Protein AF-A0A350Y9N9-F1 (afdb_monomer_lite)

Foldseek 3Di:
DDDDDDDDDDDDDDDDDDDDDDDDDDDDDDDDDDDDDDDDDDDDDDDDDPDPDDDDPDDPDDDPQPPCLVQLLVNLLVLLVVVVVVVVVCVVVVNADFDPVLVVVLVVLSVQLNVLSVCCSVDPDPVSLVSNLVSLVVNLVCLCVRRVVVCVVPVPVSVVVSVSSVSSNVSSVSSVVVVVVVVVVVVD

Radius of gyration: 30.03 Å; chains: 1; bounding box: 101×45×80 Å

Sequence (188 aa):
GDGGMGGWTREPTTHPLHPLPNPLPKPVPDQQPLNSAQTQQKPTTHPLHPLPNPLPNPLPNPLPEPVPYRQPFNAAAIRFEGLQREWSYLWANNQITIHQDSFVEWSQQTDALAIALNQLATDPSTTNLLSAKATLSSFRSQFYKWMQQQTLRQPYQVQVWHYRLATIERFLNYGERTMLRQYAETNQ

Secondary structure (DSSP, 8-state):
-----------PPPPPPPPPPPPPPPPPP--PPPP--------------PPP---------------TTTSHHHHHHHHHHHHHHHHHHHHHTT-----HHHHHHHHHHHHHHHHHHHHHHHS--HHHHHHHHHHHHHHHHHHHHHTHHHHHH-HHHHHHHHHHHHHHHHHHHHHHHHHHHHHHHHT-

Structure (mmCIF, N/CA/C/O backbone):
data_AF-A0A350Y9N9-F1
#
_entry.id   AF-A0A350Y9N9-F1
#
loop_
_atom_site.group_PDB
_atom_site.id
_atom_site.type_symbol
_atom_site.label_atom_id
_atom_site.label_alt_id
_atom_site.label_comp_id
_atom_site.label_asym_id
_atom_site.label_entity_id
_atom_site.label_seq_id
_atom_site.pdbx_PDB_ins_code
_atom_site.Cartn_x
_atom_site.Cartn_y
_atom_site.Cartn_z
_atom_site.occupancy
_atom_site.B_iso_or_equiv
_atom_site.auth_seq_id
_atom_site.auth_comp_id
_atom_site.auth_asym_id
_atom_site.auth_atom_id
_atom_site.pdbx_PDB_model_num
ATOM 1 N N . GLY A 1 1 ? 38.941 -16.999 55.016 1.00 40.22 1 GLY A N 1
ATOM 2 C CA . GLY A 1 1 ? 38.320 -18.232 55.522 1.00 40.22 1 GLY A CA 1
ATOM 3 C C . GLY A 1 1 ? 36.841 -18.149 55.246 1.00 40.22 1 GLY A C 1
ATOM 4 O O . GLY A 1 1 ? 36.323 -17.046 55.345 1.00 40.22 1 GLY A O 1
ATOM 5 N N . ASP A 1 2 ? 36.257 -19.293 54.889 1.00 40.97 2 ASP A N 1
ATOM 6 C CA . ASP A 1 2 ? 34.839 -19.579 54.607 1.00 40.97 2 ASP A CA 1
ATOM 7 C C . ASP A 1 2 ? 34.212 -18.884 53.382 1.00 40.97 2 ASP A C 1
ATOM 9 O O . ASP A 1 2 ? 34.160 -17.666 53.308 1.00 40.97 2 ASP A O 1
ATOM 13 N N . GLY A 1 3 ? 33.731 -19.561 52.333 1.00 40.75 3 GLY A N 1
ATOM 14 C CA . GLY A 1 3 ? 33.339 -20.968 52.181 1.00 40.75 3 GLY A CA 1
ATOM 15 C C . GLY A 1 3 ? 31.821 -21.113 52.317 1.00 40.75 3 GLY A C 1
ATOM 16 O O . GLY A 1 3 ? 31.312 -21.233 53.419 1.00 40.75 3 GLY A O 1
ATOM 17 N N . GLY A 1 4 ? 31.091 -21.097 51.198 1.00 38.38 4 GLY A N 1
ATOM 18 C CA . GLY A 1 4 ? 29.633 -21.248 51.197 1.00 38.38 4 GLY A CA 1
ATOM 19 C C . GLY A 1 4 ? 29.090 -21.590 49.814 1.00 38.38 4 GLY A C 1
ATOM 20 O O . GLY A 1 4 ? 28.674 -20.711 49.067 1.00 38.38 4 GLY A O 1
ATOM 21 N N . MET A 1 5 ? 29.136 -22.878 49.471 1.00 41.62 5 MET A N 1
ATOM 22 C CA . MET A 1 5 ? 28.444 -23.464 48.322 1.00 41.62 5 MET A CA 1
ATOM 23 C C . MET A 1 5 ? 26.935 -23.524 48.592 1.00 41.62 5 MET A C 1
ATOM 25 O O . MET A 1 5 ? 26.512 -24.000 49.641 1.00 41.62 5 MET A O 1
ATOM 29 N N . GLY A 1 6 ? 26.129 -23.128 47.610 1.00 42.59 6 GLY A N 1
ATOM 30 C CA . GLY A 1 6 ? 24.693 -23.392 47.567 1.00 42.59 6 GLY A CA 1
ATOM 31 C C . GLY A 1 6 ? 24.302 -23.731 46.137 1.00 42.59 6 GLY A C 1
ATOM 32 O O . GLY A 1 6 ? 24.133 -22.841 45.309 1.00 42.59 6 GLY A O 1
ATOM 33 N N . GLY A 1 7 ? 24.246 -25.027 45.835 1.00 40.56 7 GLY A N 1
ATOM 34 C CA . GLY A 1 7 ? 23.798 -25.535 44.546 1.00 40.56 7 GLY A CA 1
ATOM 35 C C . GLY A 1 7 ? 22.286 -25.418 44.385 1.00 40.56 7 GLY A C 1
ATOM 36 O O . GLY A 1 7 ? 21.538 -25.608 45.339 1.00 40.56 7 GLY A O 1
ATOM 37 N N . TRP A 1 8 ? 21.850 -25.185 43.150 1.00 36.94 8 TRP A N 1
ATOM 38 C CA . TRP A 1 8 ? 20.484 -25.453 42.720 1.00 36.94 8 TRP A CA 1
ATOM 39 C C . TRP A 1 8 ? 20.534 -26.224 41.404 1.00 36.94 8 TRP A C 1
ATOM 41 O O . TRP A 1 8 ? 20.955 -25.712 40.371 1.00 36.94 8 TRP A O 1
ATOM 51 N N . THR A 1 9 ? 20.128 -27.487 41.465 1.00 49.03 9 THR A N 1
ATOM 52 C CA . THR A 1 9 ? 19.674 -28.273 40.315 1.00 49.03 9 THR A CA 1
ATOM 53 C C . THR A 1 9 ? 18.321 -28.887 40.659 1.00 49.03 9 THR A C 1
ATOM 55 O O . THR A 1 9 ? 18.065 -29.179 41.829 1.00 49.03 9 THR A O 1
ATOM 58 N N . ARG A 1 10 ? 17.544 -29.142 39.592 1.00 41.78 10 ARG A N 1
ATOM 59 C CA . ARG A 1 10 ? 16.194 -29.737 39.464 1.00 41.78 10 ARG A CA 1
ATOM 60 C C . ARG A 1 10 ? 15.060 -28.709 39.378 1.00 41.78 10 ARG A C 1
ATOM 62 O O . ARG A 1 10 ? 15.036 -27.783 40.169 1.00 41.78 10 ARG A O 1
ATOM 69 N N . GLU A 1 11 ? 14.065 -28.788 38.498 1.00 47.03 11 GLU A N 1
ATOM 70 C CA . GLU A 1 11 ? 13.659 -29.665 37.379 1.00 47.03 11 GLU A CA 1
ATOM 71 C C . GLU A 1 11 ? 12.467 -28.939 36.669 1.00 47.03 11 GLU A C 1
ATOM 73 O O . GLU A 1 11 ? 12.114 -27.838 37.099 1.00 47.03 11 GLU A O 1
ATOM 78 N N . PRO A 1 12 ? 11.886 -29.436 35.555 1.00 42.38 12 PRO A N 1
ATOM 79 C CA . PRO A 1 12 ? 11.203 -28.607 34.557 1.00 42.38 12 PRO A CA 1
ATOM 80 C C . PRO A 1 12 ? 9.752 -28.266 34.925 1.00 42.38 12 PRO A C 1
ATOM 82 O O . PRO A 1 12 ? 8.964 -29.137 35.292 1.00 42.38 12 PRO A O 1
ATOM 85 N N . THR A 1 13 ? 9.368 -27.001 34.747 1.00 45.00 13 THR A N 1
ATOM 86 C CA . THR A 1 13 ? 7.973 -26.572 34.889 1.00 45.00 13 THR A CA 1
ATOM 87 C C . THR A 1 13 ? 7.160 -26.953 33.656 1.00 45.00 13 THR A C 1
ATOM 89 O O . THR A 1 13 ? 7.456 -26.576 32.523 1.00 45.00 13 THR A O 1
ATOM 92 N N . THR A 1 14 ? 6.107 -27.701 33.939 1.00 44.00 14 THR A N 1
ATOM 93 C CA . THR A 1 14 ? 4.981 -28.113 33.111 1.00 44.00 14 THR A CA 1
ATOM 94 C C . THR A 1 14 ? 4.328 -26.959 32.338 1.00 44.00 14 THR A C 1
ATOM 96 O O . THR A 1 14 ? 4.056 -25.886 32.872 1.00 44.00 14 THR A O 1
ATOM 99 N N . HIS A 1 15 ? 4.027 -27.230 31.067 1.00 52.66 15 HIS A N 1
ATOM 100 C CA . HIS A 1 15 ? 3.236 -26.401 30.156 1.00 52.66 15 HIS A CA 1
ATOM 101 C C . HIS A 1 15 ? 1.818 -26.106 30.680 1.00 52.66 15 HIS A C 1
ATOM 103 O O . HIS A 1 15 ? 1.161 -27.021 31.180 1.00 52.66 15 HIS A O 1
ATOM 109 N N . PRO A 1 16 ? 1.246 -24.927 30.384 1.00 52.12 16 PRO A N 1
ATOM 110 C CA . PRO A 1 16 ? -0.174 -24.810 30.095 1.00 52.12 16 PRO A CA 1
ATOM 111 C C . PRO A 1 16 ? -0.421 -24.986 28.587 1.00 52.12 16 PRO A C 1
ATOM 113 O O . PRO A 1 16 ? 0.168 -24.298 27.750 1.00 52.12 16 PRO A O 1
ATOM 116 N N . LEU A 1 17 ? -1.293 -25.941 28.246 1.00 44.22 17 LEU A N 1
ATOM 117 C CA . LEU A 1 17 ? -1.822 -26.143 26.899 1.00 44.22 17 LEU A CA 1
ATOM 118 C C . LEU A 1 17 ? -2.441 -24.842 26.363 1.00 44.22 17 LEU A C 1
ATOM 120 O O . LEU A 1 17 ? -3.254 -24.205 27.032 1.00 44.22 17 LEU A O 1
ATOM 124 N N . HIS A 1 18 ? -2.114 -24.501 25.118 1.00 59.53 18 HIS A N 1
ATOM 125 C CA . HIS A 1 18 ? -2.909 -23.570 24.323 1.00 59.53 18 HIS A CA 1
ATOM 126 C C . HIS A 1 18 ? -4.355 -24.095 24.209 1.00 59.53 18 HIS A C 1
ATOM 128 O O . HIS A 1 18 ? -4.536 -25.290 23.954 1.00 59.53 18 HIS A O 1
ATOM 134 N N . PRO A 1 19 ? -5.391 -23.248 24.333 1.00 50.88 19 PRO A N 1
ATOM 135 C CA . PRO A 1 19 ? -6.741 -23.662 23.982 1.00 50.88 19 PRO A CA 1
ATOM 136 C C . PRO A 1 19 ? -6.827 -23.939 22.472 1.00 50.88 19 PRO A C 1
ATOM 138 O O . PRO A 1 19 ? -6.358 -23.148 21.649 1.00 50.88 19 PRO A O 1
ATOM 141 N N . LEU A 1 20 ? -7.415 -25.086 22.118 1.00 53.75 20 LEU A N 1
ATOM 142 C CA . LEU A 1 20 ? -7.790 -25.435 20.746 1.00 53.75 20 LEU A CA 1
ATOM 143 C C . LEU A 1 20 ? -8.726 -24.362 20.144 1.00 53.75 20 LEU A C 1
ATOM 145 O O . LEU A 1 20 ? -9.508 -23.753 20.877 1.00 53.75 20 LEU A O 1
ATOM 149 N N . PRO A 1 21 ? -8.721 -24.170 18.812 1.00 50.72 21 PRO A N 1
ATOM 150 C CA . PRO A 1 21 ? -9.725 -23.353 18.139 1.00 50.72 21 PRO A CA 1
ATOM 151 C C . PRO A 1 21 ? -11.131 -23.954 18.314 1.00 50.72 21 PRO A C 1
ATOM 153 O O . PRO A 1 21 ? -11.321 -25.164 18.180 1.00 50.72 21 PRO A O 1
ATOM 156 N N . ASN A 1 22 ? -12.121 -23.097 18.587 1.00 57.38 22 ASN A N 1
ATOM 157 C CA . ASN A 1 22 ? -13.536 -23.477 18.625 1.00 57.38 22 ASN A CA 1
ATOM 158 C C . ASN A 1 22 ? -13.966 -24.126 17.292 1.00 57.38 22 ASN A C 1
ATOM 160 O O . ASN A 1 22 ? -13.633 -23.593 16.229 1.00 57.38 22 ASN A O 1
ATOM 164 N N . PRO A 1 23 ? -14.732 -25.233 17.312 1.00 51.72 23 PRO A N 1
ATOM 165 C CA . PRO A 1 23 ? -15.253 -25.841 16.093 1.00 51.72 23 PRO A CA 1
ATOM 166 C C . PRO A 1 23 ? -16.324 -24.953 15.434 1.00 51.72 23 PRO A C 1
ATOM 168 O O . PRO A 1 23 ? -17.092 -24.276 16.120 1.00 51.72 23 PRO A O 1
ATOM 171 N N . LEU A 1 24 ? -16.383 -24.986 14.095 1.00 56.91 24 LEU A N 1
ATOM 172 C CA . LEU A 1 24 ? -17.425 -24.333 13.291 1.00 56.91 24 LEU A CA 1
ATOM 173 C C . LEU A 1 24 ? -18.840 -24.708 13.786 1.00 56.91 24 LEU A C 1
ATOM 175 O O . LEU A 1 24 ? -19.068 -25.868 14.149 1.00 56.91 24 LEU A O 1
ATOM 179 N N . PRO A 1 25 ? -19.822 -23.787 13.729 1.00 58.62 25 PRO A N 1
ATOM 180 C CA . PRO A 1 25 ? -21.217 -24.142 13.961 1.00 58.62 25 PRO A CA 1
ATOM 181 C C . PRO A 1 25 ? -21.716 -25.113 12.876 1.00 58.62 25 PRO A C 1
ATOM 183 O O . PRO A 1 25 ? -21.477 -24.920 11.684 1.00 58.62 25 PRO A O 1
ATOM 186 N N . LYS A 1 26 ? -22.404 -26.178 13.307 1.00 53.56 26 LYS A N 1
ATOM 187 C CA . LYS A 1 26 ? -23.035 -27.182 12.433 1.00 53.56 26 LYS A CA 1
ATOM 188 C C . LYS A 1 26 ? -24.258 -26.587 11.709 1.00 53.56 26 LYS A C 1
ATOM 190 O O . LYS A 1 26 ? -24.936 -25.743 12.297 1.00 53.56 26 LYS A O 1
ATOM 195 N N . PRO A 1 27 ? -24.592 -27.047 10.488 1.00 40.59 27 PRO A N 1
ATOM 196 C CA . PRO A 1 27 ? -25.821 -26.646 9.810 1.00 40.59 27 PRO A CA 1
ATOM 197 C C . PRO A 1 27 ? -27.050 -27.220 10.533 1.00 40.59 27 PRO A C 1
ATOM 199 O O . PRO A 1 27 ? -27.073 -28.395 10.903 1.00 40.59 27 PRO A O 1
ATOM 202 N N . VAL A 1 28 ? -28.063 -26.378 10.741 1.00 51.03 28 VAL A N 1
ATOM 203 C CA . VAL A 1 28 ? -29.382 -26.762 11.268 1.00 51.03 28 VAL A CA 1
ATOM 204 C C . VAL A 1 28 ? -30.194 -27.417 10.139 1.00 51.03 28 VAL A C 1
ATOM 206 O O . VAL A 1 28 ? -30.294 -26.805 9.075 1.00 51.03 28 VAL A O 1
ATOM 209 N N . PRO A 1 29 ? -30.770 -28.621 10.325 1.00 42.47 29 PRO A N 1
ATOM 210 C CA . PRO A 1 29 ? -31.665 -29.228 9.343 1.00 42.47 29 PRO A CA 1
ATOM 211 C C . PRO A 1 29 ? -33.127 -28.769 9.507 1.00 42.47 29 PRO A C 1
ATOM 213 O O . PRO A 1 29 ? -33.616 -28.637 10.627 1.00 42.47 29 PRO A O 1
ATOM 216 N N . ASP A 1 30 ? -33.754 -28.540 8.346 1.00 46.56 30 ASP A N 1
ATOM 217 C CA . ASP A 1 30 ? -35.177 -28.408 7.981 1.00 46.56 30 ASP A CA 1
ATOM 218 C C . ASP A 1 30 ? -36.248 -28.351 9.075 1.00 46.56 30 ASP A C 1
ATOM 220 O O . ASP A 1 30 ? -36.364 -29.301 9.840 1.00 46.56 30 ASP A O 1
ATOM 224 N N . GLN A 1 31 ? -37.155 -27.358 8.976 1.00 37.34 31 GLN A N 1
ATOM 225 C CA . GLN A 1 31 ? -38.612 -27.570 9.088 1.00 37.34 31 GLN A CA 1
ATOM 226 C C . GLN A 1 31 ? -39.415 -26.564 8.236 1.00 37.34 31 GLN A C 1
ATOM 228 O O . GLN A 1 31 ? -39.573 -25.396 8.590 1.00 37.34 31 GLN A O 1
ATOM 233 N N . GLN A 1 32 ? -39.979 -27.056 7.129 1.00 44.56 32 GLN A N 1
ATOM 234 C CA . GLN A 1 32 ? -41.229 -26.546 6.554 1.00 44.56 32 GLN A CA 1
ATOM 235 C C . GLN A 1 32 ? -42.406 -26.941 7.460 1.00 44.56 32 GLN A C 1
ATOM 237 O O . GLN A 1 32 ? -42.441 -28.080 7.929 1.00 44.56 32 GLN A O 1
ATOM 242 N N . PRO A 1 33 ? -43.447 -26.105 7.593 1.00 41.59 33 PRO A N 1
ATOM 243 C CA . PRO A 1 33 ? -44.779 -26.605 7.881 1.00 41.59 33 PRO A CA 1
ATOM 244 C C . PRO A 1 33 ? -45.607 -26.803 6.601 1.00 41.59 33 PRO A C 1
ATOM 246 O O . PRO A 1 33 ? -45.677 -25.959 5.707 1.00 41.59 33 PRO A O 1
ATOM 249 N N . LEU A 1 34 ? -46.231 -27.977 6.574 1.00 33.62 34 LEU A N 1
ATOM 250 C CA . LEU A 1 34 ? -47.151 -28.540 5.595 1.00 33.62 34 LEU A CA 1
ATOM 251 C C . LEU A 1 34 ? -48.524 -27.840 5.700 1.00 33.62 34 LEU A C 1
ATOM 253 O O . LEU A 1 34 ? -49.187 -27.945 6.730 1.00 33.62 34 LEU A O 1
ATOM 257 N N . ASN A 1 35 ? -48.986 -27.162 4.645 1.00 35.41 35 ASN A N 1
ATOM 258 C CA . ASN A 1 35 ? -50.370 -26.676 4.558 1.00 35.41 35 ASN A CA 1
ATOM 259 C C . ASN A 1 35 ? -51.292 -27.792 4.046 1.00 35.41 35 ASN A C 1
ATOM 261 O O . ASN A 1 35 ? -51.006 -28.408 3.021 1.00 35.41 35 ASN A O 1
ATOM 265 N N . SER A 1 36 ? -52.420 -28.016 4.728 1.00 34.53 36 SER A N 1
ATOM 266 C CA . SER A 1 36 ? -53.476 -28.936 4.291 1.00 34.53 36 SER A CA 1
ATOM 267 C C . SER A 1 36 ? -54.842 -28.248 4.195 1.00 34.53 36 SER A C 1
ATOM 269 O O . SER A 1 36 ? -55.291 -27.617 5.145 1.00 34.53 36 SER A O 1
ATOM 271 N N . ALA A 1 37 ? -55.494 -28.523 3.059 1.00 34.56 37 ALA A N 1
ATOM 272 C CA . ALA A 1 37 ? -56.933 -28.549 2.766 1.00 34.56 37 ALA A CA 1
ATOM 273 C C . ALA A 1 37 ? -57.685 -27.248 2.393 1.00 34.56 37 ALA A C 1
ATOM 275 O O . ALA A 1 37 ? -58.081 -26.476 3.257 1.00 34.56 37 ALA A O 1
ATOM 276 N N . GLN A 1 38 ? -58.067 -27.149 1.104 1.00 31.88 38 GLN A N 1
ATOM 277 C CA . GLN A 1 38 ? -59.474 -26.973 0.685 1.00 31.88 38 GLN A CA 1
ATOM 278 C C . GLN A 1 38 ? -59.726 -27.363 -0.801 1.00 31.88 38 GLN A C 1
ATOM 280 O O . GLN A 1 38 ? -59.216 -26.747 -1.727 1.00 31.88 38 GLN A O 1
ATOM 285 N N . THR A 1 39 ? -60.512 -28.438 -0.967 1.00 32.34 39 THR A N 1
ATOM 286 C CA . THR A 1 39 ? -61.592 -28.729 -1.951 1.00 32.34 39 THR A CA 1
ATOM 287 C C . THR A 1 39 ? -61.501 -28.405 -3.462 1.00 32.34 39 THR A C 1
ATOM 289 O O . THR A 1 39 ? -61.645 -27.269 -3.892 1.00 32.34 39 THR A O 1
ATOM 292 N N . GLN A 1 40 ? -61.445 -29.500 -4.243 1.00 36.50 40 GLN A N 1
ATOM 293 C CA . GLN A 1 40 ? -62.186 -29.862 -5.479 1.00 36.50 40 GLN A CA 1
ATOM 294 C C . GLN A 1 40 ? -62.708 -28.766 -6.432 1.00 36.50 40 GLN A C 1
ATOM 296 O O . GLN A 1 40 ? -63.734 -28.169 -6.131 1.00 36.50 40 GLN A O 1
ATOM 301 N N . GLN A 1 41 ? -62.155 -28.715 -7.662 1.00 27.84 41 GLN A N 1
ATOM 302 C CA . GLN A 1 41 ? -62.891 -28.563 -8.941 1.00 27.84 41 GLN A CA 1
ATOM 303 C C . GLN A 1 41 ? -62.125 -29.238 -10.116 1.00 27.84 41 GLN A C 1
ATOM 305 O O . GLN A 1 41 ? -60.902 -29.156 -10.201 1.00 27.84 41 GLN A O 1
ATOM 310 N N . LYS A 1 42 ? -62.851 -29.899 -11.032 1.00 35.53 42 LYS A N 1
ATOM 311 C CA . LYS A 1 42 ? -62.468 -30.385 -12.389 1.00 35.53 42 LYS A CA 1
ATOM 312 C C . LYS A 1 42 ? -63.673 -30.028 -13.303 1.00 35.53 42 LYS A C 1
ATOM 314 O O . LYS A 1 42 ? -64.768 -30.092 -12.744 1.00 35.53 42 LYS A O 1
ATOM 319 N N . PRO A 1 43 ? -63.593 -29.712 -14.627 1.00 40.56 43 PRO A N 1
ATOM 320 C CA . PRO A 1 43 ? -62.537 -29.985 -15.620 1.00 40.56 43 PRO A CA 1
ATOM 321 C C . PRO A 1 43 ? -62.037 -28.793 -16.482 1.00 40.56 43 PRO A C 1
ATOM 323 O O . PRO A 1 43 ? -62.724 -27.809 -16.704 1.00 40.56 43 PRO A O 1
ATOM 326 N N . THR A 1 44 ? -60.836 -29.000 -17.033 1.00 45.75 44 THR A N 1
ATOM 327 C CA . THR A 1 44 ? -60.313 -28.612 -18.362 1.00 45.75 44 THR A CA 1
ATOM 328 C C . THR A 1 44 ? -60.621 -27.224 -18.951 1.00 45.75 44 THR A C 1
ATOM 330 O O . THR A 1 44 ? -61.567 -27.044 -19.709 1.00 45.75 44 THR A O 1
ATOM 333 N N . THR A 1 45 ? -59.646 -26.326 -18.807 1.00 35.44 45 THR A N 1
ATOM 334 C CA . THR A 1 45 ? -59.252 -25.347 -19.839 1.00 35.44 45 THR A CA 1
ATOM 335 C C . THR A 1 45 ? -57.744 -25.177 -19.710 1.00 35.44 45 THR A C 1
ATOM 337 O O . THR A 1 45 ? -57.274 -24.904 -18.612 1.00 35.44 45 THR A O 1
ATOM 340 N N . HIS A 1 46 ? -56.981 -25.411 -20.777 1.00 53.72 46 HIS A N 1
ATOM 341 C CA . HIS A 1 46 ? -55.526 -25.235 -20.790 1.00 53.72 46 HIS A CA 1
ATOM 342 C C . HIS A 1 46 ? -55.163 -23.754 -20.583 1.00 53.72 46 HIS A C 1
ATOM 344 O O . HIS A 1 46 ? -55.670 -22.921 -21.337 1.00 53.72 46 HIS A O 1
ATOM 350 N N . PRO A 1 47 ? -54.220 -23.425 -19.679 1.00 41.31 47 PRO A N 1
ATOM 351 C CA . PRO A 1 47 ? -53.434 -22.209 -19.809 1.00 41.31 47 PRO A CA 1
ATOM 352 C C . PRO A 1 47 ? -51.929 -22.519 -19.805 1.00 41.31 47 PRO A C 1
ATOM 354 O O . PRO A 1 47 ? -51.442 -23.454 -19.174 1.00 41.31 47 PRO A O 1
ATOM 357 N N . LEU A 1 48 ? -51.220 -21.710 -20.581 1.00 44.41 48 LEU A N 1
ATOM 358 C CA . LEU A 1 48 ? -49.779 -21.677 -20.821 1.00 44.41 48 LEU A CA 1
ATOM 359 C C . LEU A 1 48 ? -48.932 -21.986 -19.571 1.00 44.41 48 LEU A C 1
ATOM 361 O O . LEU A 1 48 ? -49.149 -21.409 -18.507 1.00 44.41 48 LEU A O 1
ATOM 365 N N . HIS A 1 49 ? -47.926 -22.855 -19.732 1.00 55.81 49 HIS A N 1
ATOM 366 C CA . HIS A 1 49 ? -46.821 -23.00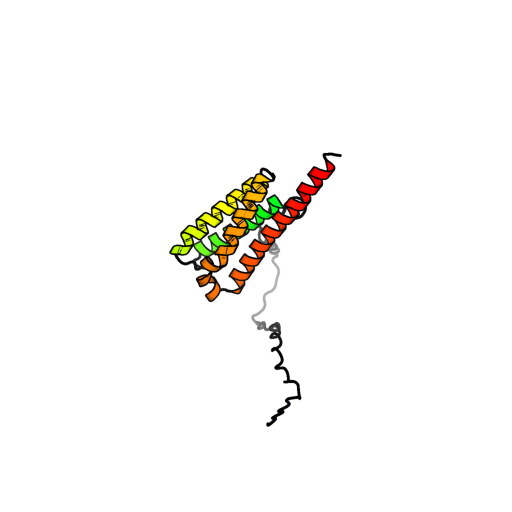5 -18.777 1.00 55.81 49 HIS A CA 1
ATOM 367 C C . HIS A 1 49 ? -46.285 -21.622 -18.357 1.00 55.81 49 HIS A C 1
ATOM 369 O O . HIS A 1 49 ? -46.056 -20.785 -19.237 1.00 55.81 49 HIS A O 1
ATOM 375 N N . PRO A 1 50 ? -46.003 -21.374 -17.064 1.00 46.62 50 PRO A N 1
ATOM 376 C CA . PRO A 1 50 ? -45.196 -20.228 -16.690 1.00 46.62 50 PRO A CA 1
ATOM 377 C C . PRO A 1 50 ? -43.793 -20.415 -17.275 1.00 46.62 50 PRO A C 1
ATOM 379 O O . PRO A 1 50 ? -43.161 -21.459 -17.104 1.00 46.62 50 PRO A O 1
ATOM 382 N N . LEU A 1 51 ? -43.327 -19.394 -17.988 1.00 54.78 51 LEU A N 1
ATOM 383 C CA . LEU A 1 51 ? -41.943 -19.253 -18.422 1.00 54.78 51 LEU A CA 1
ATOM 384 C C . LEU A 1 51 ? -41.017 -19.404 -17.195 1.00 54.78 51 LEU A C 1
ATOM 386 O O . LEU A 1 51 ? -41.313 -18.804 -16.158 1.00 54.78 51 LEU A O 1
ATOM 390 N N . PRO A 1 52 ? -39.911 -20.165 -17.264 1.00 53.25 52 PRO A N 1
ATOM 391 C CA . PRO A 1 52 ? -38.913 -20.123 -16.202 1.00 53.25 52 PRO A CA 1
ATOM 392 C C . PRO A 1 52 ? -38.387 -18.686 -16.075 1.00 53.25 52 PRO A C 1
ATOM 394 O O . PRO A 1 52 ? -38.132 -18.033 -17.089 1.00 53.25 52 PRO A O 1
ATOM 397 N N . ASN A 1 53 ? -38.259 -18.191 -14.839 1.00 53.22 53 ASN A N 1
ATOM 398 C CA . ASN A 1 53 ? -37.681 -16.879 -14.535 1.00 53.22 53 ASN A CA 1
ATOM 399 C C . ASN A 1 53 ? -36.435 -16.608 -15.402 1.00 53.22 53 ASN A C 1
ATOM 401 O O . ASN A 1 53 ? -35.585 -17.500 -15.511 1.00 53.22 53 ASN A O 1
ATOM 405 N N . PRO A 1 54 ? -36.261 -15.399 -15.971 1.00 56.25 54 PRO A N 1
ATOM 406 C CA . PRO A 1 54 ? -34.977 -15.041 -16.551 1.00 56.25 54 PRO A CA 1
ATOM 407 C C . PRO A 1 54 ? -33.916 -15.105 -15.446 1.00 56.25 54 PRO A C 1
ATOM 409 O O . PRO A 1 54 ? -34.151 -14.649 -14.323 1.00 56.25 54 PRO A O 1
ATOM 412 N N . LEU A 1 55 ? -32.771 -15.719 -15.762 1.00 63.78 55 LEU A N 1
ATOM 413 C CA . LEU A 1 55 ? -31.578 -15.712 -14.916 1.00 63.78 55 LEU A CA 1
ATOM 414 C C . LEU A 1 55 ? -31.359 -14.302 -14.332 1.00 63.78 55 LEU A C 1
ATOM 416 O O . LEU A 1 55 ? -31.530 -13.324 -15.067 1.00 63.78 55 LEU A O 1
ATOM 420 N N . PRO A 1 56 ? -30.917 -14.168 -13.066 1.00 61.66 56 PRO A N 1
ATOM 421 C CA . PRO A 1 56 ? -30.367 -12.900 -12.618 1.00 61.66 56 PRO A CA 1
ATOM 422 C C . PRO A 1 56 ? -29.245 -12.515 -13.583 1.00 61.66 56 PRO A C 1
ATOM 424 O O . PRO A 1 56 ? -28.415 -13.364 -13.920 1.00 61.66 56 PRO A O 1
ATOM 427 N N . ASN A 1 57 ? -29.257 -11.266 -14.056 1.00 57.09 57 ASN A N 1
ATOM 428 C CA . ASN A 1 57 ? -28.232 -10.714 -14.934 1.00 57.09 57 ASN A CA 1
ATOM 429 C C . ASN A 1 57 ? -26.842 -11.215 -14.503 1.00 57.09 57 ASN A C 1
ATOM 431 O O . ASN A 1 57 ? -26.490 -11.032 -13.332 1.00 57.09 57 ASN A O 1
ATOM 435 N N . PRO A 1 58 ? -26.036 -11.821 -15.396 1.00 58.69 58 PRO A N 1
ATOM 436 C CA . PRO A 1 58 ? -24.645 -12.054 -15.063 1.00 58.69 58 PRO A CA 1
ATOM 437 C C . PRO A 1 58 ? -24.029 -10.689 -14.753 1.00 58.69 58 PRO A C 1
ATOM 439 O O . PRO A 1 58 ? -24.182 -9.737 -15.525 1.00 58.69 58 PRO A O 1
ATOM 442 N N . LEU A 1 59 ? -23.395 -10.586 -13.583 1.00 58.59 59 LEU A N 1
ATOM 443 C CA . LEU A 1 59 ? -22.543 -9.459 -13.216 1.00 58.59 59 LEU A CA 1
ATOM 444 C C . LEU A 1 59 ? -21.689 -9.066 -14.436 1.00 58.59 59 LEU A C 1
ATOM 446 O O . LEU A 1 59 ? -21.199 -9.968 -15.123 1.00 58.59 59 LEU A O 1
ATOM 450 N N . PRO A 1 60 ? -21.514 -7.764 -14.734 1.00 59.12 60 PRO A N 1
ATOM 451 C CA . PRO A 1 60 ? -20.666 -7.344 -15.842 1.00 59.12 60 PRO A CA 1
ATOM 452 C C . PRO A 1 60 ? -19.303 -8.020 -15.693 1.00 59.12 60 PRO A C 1
ATOM 454 O O . PRO A 1 60 ? -18.716 -7.975 -14.611 1.00 59.12 60 PRO A O 1
ATOM 457 N N . ASN A 1 61 ? -18.852 -8.692 -16.759 1.00 53.28 61 ASN A N 1
ATOM 458 C CA . ASN A 1 61 ? -17.572 -9.393 -16.805 1.00 53.28 61 ASN A CA 1
ATOM 459 C C . ASN A 1 61 ? -16.493 -8.548 -16.108 1.00 53.28 61 ASN A C 1
ATOM 461 O O . ASN A 1 61 ? -16.224 -7.438 -16.583 1.00 53.28 61 ASN A O 1
ATOM 465 N N . PRO A 1 62 ? -15.848 -9.025 -15.026 1.00 56.22 62 PRO A N 1
ATOM 466 C CA . PRO A 1 62 ? -14.612 -8.396 -14.599 1.00 56.22 62 PRO A CA 1
ATOM 467 C C . PRO A 1 62 ? -13.655 -8.484 -15.791 1.00 56.22 62 PRO A C 1
ATOM 469 O O . PRO A 1 62 ? -13.549 -9.544 -16.418 1.00 56.22 62 PRO A O 1
ATOM 472 N N . LEU A 1 63 ? -13.011 -7.366 -16.150 1.00 57.31 63 LEU A N 1
ATOM 473 C CA . LEU A 1 63 ? -11.934 -7.386 -17.140 1.00 57.31 63 LEU A CA 1
ATOM 474 C C . LEU A 1 63 ? -11.005 -8.574 -16.831 1.00 57.31 63 LEU A C 1
ATOM 476 O O . LEU A 1 63 ? -10.771 -8.831 -15.645 1.00 57.31 63 LEU A O 1
ATOM 480 N N . PRO A 1 64 ? -10.487 -9.291 -17.848 1.00 55.22 64 PRO A N 1
ATOM 481 C CA . PRO A 1 64 ? -9.617 -10.439 -17.635 1.00 55.22 64 PRO A CA 1
ATOM 482 C C . PRO A 1 64 ? -8.511 -10.049 -16.664 1.00 55.22 64 PRO A C 1
ATOM 484 O O . PRO A 1 64 ? -7.688 -9.185 -16.966 1.00 55.22 64 PRO A O 1
ATOM 487 N N . GLU A 1 65 ? -8.545 -10.631 -15.469 1.00 54.12 65 GLU A N 1
ATOM 488 C CA . GLU A 1 65 ? -7.592 -10.289 -14.429 1.00 54.12 65 GLU A CA 1
ATOM 489 C C . GLU A 1 65 ? -6.202 -10.664 -14.964 1.00 54.12 65 GLU A C 1
ATOM 491 O O . GLU A 1 65 ? -5.997 -11.826 -15.338 1.00 54.12 65 GLU A O 1
ATOM 496 N N . PRO A 1 66 ? -5.267 -9.707 -15.115 1.00 56.09 66 PRO A N 1
ATOM 497 C CA . PRO A 1 66 ? -3.996 -9.999 -15.752 1.00 56.09 66 PRO A CA 1
ATOM 498 C C . PRO A 1 66 ? -3.306 -11.106 -14.970 1.00 56.09 66 PRO A C 1
ATOM 500 O O . PRO A 1 66 ? -3.226 -11.053 -13.742 1.00 56.09 66 PRO A O 1
ATOM 503 N N . VAL A 1 67 ? -2.809 -12.118 -15.686 1.00 58.25 67 VAL A N 1
ATOM 504 C CA . VAL A 1 67 ? -2.075 -13.230 -15.077 1.00 58.25 67 VAL A CA 1
ATOM 505 C C . VAL A 1 67 ? -0.931 -12.620 -14.254 1.00 58.25 67 VAL A C 1
ATOM 507 O O . VAL A 1 67 ? -0.020 -12.043 -14.859 1.00 58.25 67 VAL A O 1
ATOM 510 N N . PRO A 1 68 ? -0.941 -12.713 -12.907 1.00 57.94 68 PRO A N 1
ATOM 511 C CA . PRO A 1 68 ? -0.138 -11.821 -12.061 1.00 57.94 68 PRO A CA 1
ATOM 512 C C . PRO A 1 68 ? 1.373 -11.913 -12.294 1.00 57.94 68 PRO A C 1
ATOM 514 O O . PRO A 1 68 ? 2.110 -10.964 -12.051 1.00 57.94 68 PRO A O 1
ATOM 517 N N . TYR A 1 69 ? 1.834 -13.051 -12.811 1.00 60.56 69 TYR A N 1
ATOM 518 C CA . TYR A 1 69 ? 3.239 -13.299 -13.124 1.00 60.56 69 TYR A CA 1
ATOM 519 C C . TYR A 1 69 ? 3.657 -12.841 -14.527 1.00 60.56 69 TYR A C 1
ATOM 521 O O . TYR A 1 69 ? 4.845 -12.736 -14.800 1.00 60.56 69 TYR A O 1
ATOM 529 N N . ARG A 1 70 ? 2.716 -12.561 -15.435 1.00 71.75 70 ARG A N 1
ATOM 530 C CA . ARG A 1 70 ? 3.043 -12.068 -16.784 1.00 71.75 70 ARG A CA 1
ATOM 531 C C . ARG A 1 70 ? 3.091 -10.549 -16.851 1.00 71.75 70 ARG A C 1
ATOM 533 O O . ARG A 1 70 ? 3.845 -10.005 -17.646 1.00 71.75 70 ARG A O 1
ATOM 540 N N . GLN A 1 71 ? 2.297 -9.872 -16.026 1.00 85.81 71 GLN A N 1
ATOM 541 C CA . GLN A 1 71 ? 2.247 -8.411 -15.970 1.00 85.81 71 GLN A CA 1
ATOM 542 C C . GLN A 1 71 ? 2.214 -7.932 -14.511 1.00 85.81 71 GLN A C 1
ATOM 544 O O . GLN A 1 71 ? 1.195 -7.413 -14.050 1.00 85.81 71 GLN A O 1
ATOM 549 N N . PRO A 1 72 ? 3.315 -8.116 -13.759 1.00 92.69 72 PRO A N 1
ATOM 550 C CA . PRO A 1 72 ? 3.339 -7.859 -12.320 1.00 92.69 72 PRO A CA 1
ATOM 551 C C . PRO A 1 72 ? 3.010 -6.408 -11.953 1.00 92.69 72 PRO A C 1
ATOM 553 O O . PRO A 1 72 ? 2.320 -6.173 -10.965 1.00 92.69 72 PRO A O 1
ATOM 556 N N . PHE A 1 73 ? 3.438 -5.432 -12.756 1.00 95.06 73 PHE A N 1
ATOM 557 C CA . PHE A 1 73 ? 3.170 -4.018 -12.480 1.00 95.06 73 PHE A CA 1
ATOM 558 C C . PHE A 1 73 ? 1.704 -3.632 -12.718 1.00 95.06 73 PHE A C 1
ATOM 560 O O . PHE A 1 73 ? 1.103 -2.982 -11.867 1.00 95.06 73 PHE A O 1
ATOM 567 N N . ASN A 1 74 ? 1.086 -4.117 -13.803 1.00 95.19 74 ASN A N 1
ATOM 568 C CA . ASN A 1 74 ? -0.355 -3.941 -14.028 1.00 95.19 74 ASN A CA 1
ATOM 569 C C . ASN A 1 74 ? -1.181 -4.627 -12.933 1.00 95.19 74 ASN A C 1
ATOM 571 O O . ASN A 1 74 ? -2.130 -4.046 -12.409 1.00 95.19 74 ASN A O 1
ATOM 575 N N . ALA A 1 75 ? -0.792 -5.842 -12.530 1.00 94.94 75 ALA A N 1
ATOM 576 C CA . ALA A 1 75 ? -1.444 -6.543 -11.430 1.00 94.94 75 ALA A CA 1
ATOM 577 C C . ALA A 1 75 ? -1.340 -5.757 -10.110 1.00 94.94 75 ALA A C 1
ATOM 579 O O . ALA A 1 75 ? -2.330 -5.651 -9.388 1.00 94.94 75 ALA A O 1
ATOM 580 N N . ALA A 1 76 ? -0.179 -5.166 -9.808 1.00 97.12 76 ALA A N 1
ATOM 581 C CA . ALA A 1 76 ? 0.010 -4.306 -8.641 1.00 97.12 76 ALA A CA 1
ATOM 582 C C . ALA A 1 76 ? -0.930 -3.086 -8.657 1.00 97.12 76 ALA A C 1
ATOM 584 O O . ALA A 1 76 ? -1.620 -2.847 -7.664 1.00 97.12 76 ALA A O 1
ATOM 585 N N . ALA A 1 77 ? -1.006 -2.368 -9.784 1.00 98.12 77 ALA A N 1
ATOM 586 C CA . ALA A 1 77 ? -1.869 -1.197 -9.942 1.00 98.12 77 ALA A CA 1
ATOM 587 C C . ALA A 1 77 ? -3.359 -1.541 -9.758 1.00 98.12 77 ALA A C 1
ATOM 589 O O . ALA A 1 77 ? -4.027 -0.952 -8.909 1.00 98.12 77 ALA A O 1
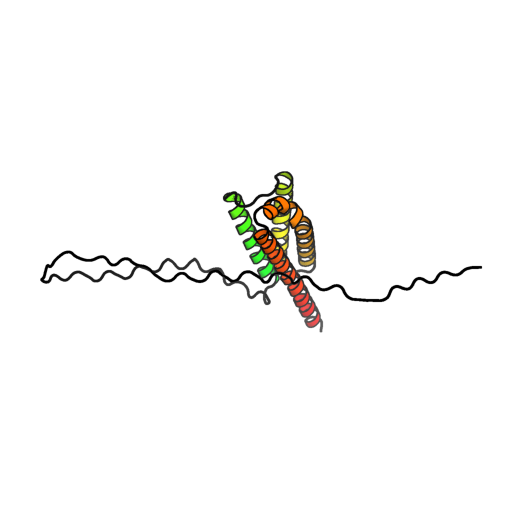ATOM 590 N N . ILE A 1 78 ? -3.861 -2.569 -10.450 1.00 97.06 78 ILE A N 1
ATOM 591 C CA . ILE A 1 78 ? -5.267 -3.011 -10.357 1.00 97.06 78 ILE A CA 1
ATOM 592 C C . ILE A 1 78 ? -5.628 -3.457 -8.934 1.00 97.06 78 ILE A C 1
ATOM 594 O O . ILE A 1 78 ? -6.711 -3.167 -8.420 1.00 97.06 78 ILE A O 1
ATOM 598 N N . ARG A 1 79 ? -4.721 -4.177 -8.262 1.00 97.19 79 ARG A N 1
ATOM 599 C CA . ARG A 1 79 ? -4.943 -4.658 -6.889 1.00 97.19 79 ARG A CA 1
ATOM 600 C C . ARG A 1 79 ? -5.038 -3.506 -5.895 1.00 97.19 79 ARG A C 1
ATOM 602 O O . ARG A 1 79 ? -5.846 -3.594 -4.965 1.00 97.19 79 ARG A O 1
ATOM 609 N N . PHE A 1 80 ? -4.242 -2.455 -6.091 1.00 98.56 80 PHE A N 1
ATOM 610 C CA . PHE A 1 80 ? -4.310 -1.248 -5.277 1.00 98.56 80 PHE A CA 1
ATOM 611 C C . PHE A 1 80 ? -5.566 -0.424 -5.575 1.00 98.56 80 PHE A C 1
ATOM 613 O O . PHE A 1 80 ? -6.268 -0.046 -4.644 1.00 98.56 80 PHE A O 1
ATOM 620 N N . GLU A 1 81 ? -5.934 -0.252 -6.843 1.00 98.12 81 GLU A N 1
ATOM 621 C CA . GLU A 1 81 ? -7.172 0.431 -7.240 1.00 98.12 81 GLU A CA 1
ATOM 622 C C . GLU A 1 81 ? -8.415 -0.247 -6.629 1.00 98.12 81 GLU A C 1
ATOM 624 O O . GLU A 1 81 ? -9.316 0.407 -6.101 1.00 98.12 81 GLU A O 1
ATOM 629 N N . GLY A 1 82 ? -8.457 -1.584 -6.622 1.00 97.88 82 GLY A N 1
ATOM 630 C CA . GLY A 1 82 ? -9.514 -2.334 -5.940 1.00 97.88 82 GLY A CA 1
ATOM 631 C C . GLY A 1 82 ? -9.561 -2.088 -4.427 1.00 97.88 82 GLY A C 1
ATOM 632 O O . GLY A 1 82 ? -10.639 -2.104 -3.840 1.00 97.88 82 GLY A O 1
ATOM 633 N N . LEU A 1 83 ? -8.412 -1.854 -3.789 1.00 98.12 83 LEU A N 1
ATOM 634 C CA . LEU A 1 83 ? -8.332 -1.513 -2.368 1.00 98.12 83 LEU A CA 1
ATOM 635 C C . LEU A 1 83 ? -8.818 -0.076 -2.112 1.00 98.12 83 LEU A C 1
ATOM 637 O O . LEU A 1 83 ? -9.581 0.143 -1.176 1.00 98.12 83 LEU A O 1
ATOM 641 N N . GLN A 1 84 ? -8.466 0.872 -2.986 1.00 98.06 84 GLN A N 1
ATOM 642 C CA . GLN A 1 84 ? -8.978 2.243 -2.933 1.00 98.06 84 GLN A CA 1
ATOM 643 C C . GLN A 1 84 ? -10.501 2.279 -3.058 1.00 98.06 84 GLN A C 1
ATOM 645 O O . GLN A 1 84 ? -11.159 2.887 -2.221 1.00 98.06 84 GLN A O 1
ATOM 650 N N . ARG A 1 85 ? -11.075 1.570 -4.041 1.00 98.00 85 ARG A N 1
ATOM 651 C CA . ARG A 1 85 ? -12.536 1.480 -4.212 1.00 98.00 85 ARG A CA 1
ATOM 652 C C . ARG A 1 85 ? -13.237 0.947 -2.967 1.00 98.00 85 ARG A C 1
ATOM 654 O O . ARG A 1 85 ? -14.280 1.472 -2.585 1.00 98.00 85 ARG A O 1
ATOM 661 N N . GLU A 1 86 ? -12.668 -0.073 -2.330 1.00 97.56 86 GLU A N 1
ATOM 662 C CA . GLU A 1 86 ? -13.205 -0.612 -1.080 1.00 97.56 86 GLU A CA 1
ATOM 663 C C . GLU A 1 86 ? -13.166 0.428 0.044 1.00 97.56 86 GLU A C 1
ATOM 665 O O . GLU A 1 86 ? -14.185 0.664 0.689 1.00 97.56 86 GLU A O 1
ATOM 670 N N . TRP A 1 87 ? -12.034 1.103 0.253 1.00 97.38 87 TRP A N 1
ATOM 671 C CA . TRP A 1 87 ? -11.941 2.162 1.258 1.00 97.38 87 TRP A CA 1
ATOM 672 C C . TRP A 1 87 ? -12.907 3.316 0.982 1.00 97.38 87 TRP A C 1
ATOM 674 O O . TRP A 1 87 ? -13.578 3.771 1.907 1.00 97.38 87 TRP A O 1
ATOM 684 N N . SER A 1 88 ? -13.037 3.753 -0.274 1.00 95.62 88 SER A N 1
ATOM 685 C CA . SER A 1 88 ? -14.000 4.782 -0.678 1.00 95.62 88 SER A CA 1
ATOM 686 C C . SER A 1 88 ? -15.440 4.354 -0.401 1.00 95.62 88 SER A C 1
ATOM 688 O O . SER A 1 88 ? -16.221 5.149 0.120 1.00 95.62 88 SER A O 1
ATOM 690 N N . TYR A 1 89 ? -15.789 3.097 -0.692 1.00 96.94 89 TYR A N 1
ATOM 691 C CA . TYR A 1 89 ? -17.102 2.544 -0.368 1.00 96.94 89 TYR A CA 1
ATOM 692 C C . TYR A 1 89 ? -17.354 2.559 1.143 1.00 96.94 89 TYR A C 1
ATOM 694 O O . TYR A 1 89 ? -18.391 3.043 1.592 1.00 96.94 89 TYR A O 1
ATOM 702 N N . LEU A 1 90 ? -16.404 2.088 1.949 1.00 96.00 90 LEU A N 1
ATOM 703 C CA . LEU A 1 90 ? -16.561 2.067 3.404 1.00 96.00 90 LEU A CA 1
ATOM 704 C C . LEU A 1 90 ? -16.645 3.476 3.991 1.00 96.00 90 LEU A C 1
ATOM 706 O O . LEU A 1 90 ? -17.404 3.698 4.931 1.00 96.00 90 LEU A O 1
ATOM 710 N N . TRP A 1 91 ? -15.907 4.432 3.430 1.00 93.38 91 TRP A N 1
ATOM 711 C CA . TRP A 1 91 ? -15.999 5.839 3.807 1.00 93.38 91 TRP A CA 1
ATOM 712 C C . TRP A 1 91 ? -17.387 6.411 3.522 1.00 93.38 91 TRP A C 1
ATOM 714 O O . TRP A 1 91 ? -18.025 6.943 4.429 1.00 93.38 91 TRP A O 1
ATOM 724 N N . ALA A 1 92 ? -17.889 6.225 2.298 1.00 94.38 92 ALA A N 1
ATOM 725 C CA . ALA A 1 92 ? -19.207 6.703 1.886 1.00 94.38 92 ALA A CA 1
ATOM 726 C C . ALA A 1 92 ? -20.356 6.122 2.730 1.00 94.38 92 ALA A C 1
ATOM 728 O O . ALA A 1 92 ? -21.395 6.759 2.868 1.00 94.38 92 ALA A O 1
ATOM 729 N N . ASN A 1 93 ? -20.158 4.936 3.313 1.00 96.06 93 ASN A N 1
ATOM 730 C CA . ASN A 1 93 ? -21.138 4.258 4.164 1.00 96.06 93 ASN A CA 1
ATOM 731 C C . ASN A 1 93 ? -20.844 4.387 5.672 1.00 96.06 93 ASN A C 1
ATOM 733 O O . ASN A 1 93 ? -21.459 3.685 6.472 1.00 96.06 93 ASN A O 1
ATOM 737 N N . ASN A 1 94 ? -19.891 5.235 6.084 1.00 93.69 94 ASN A N 1
ATOM 738 C CA . ASN A 1 94 ? -19.476 5.410 7.485 1.00 93.69 94 ASN A CA 1
ATOM 739 C C . ASN A 1 94 ? -19.019 4.103 8.187 1.00 93.69 94 ASN A C 1
ATOM 741 O O . ASN A 1 94 ? -19.130 3.957 9.407 1.00 93.69 94 ASN A O 1
ATOM 745 N N . GLN A 1 95 ? -18.486 3.145 7.423 1.00 94.88 95 GLN A N 1
ATOM 746 C CA . GLN A 1 95 ? -18.028 1.824 7.885 1.00 94.88 95 GLN A CA 1
ATOM 747 C C . GLN A 1 95 ? -16.515 1.748 8.146 1.00 94.88 95 GLN A C 1
ATOM 749 O O . GLN A 1 95 ? -16.028 0.754 8.695 1.00 94.88 95 GLN A O 1
ATOM 754 N N . ILE A 1 96 ? -15.770 2.795 7.789 1.00 94.69 96 ILE A N 1
ATOM 755 C CA . ILE A 1 96 ? -14.357 2.966 8.135 1.00 94.69 96 ILE A CA 1
ATOM 756 C C . ILE A 1 96 ? -14.201 4.133 9.110 1.00 94.69 96 ILE A C 1
ATOM 758 O O . ILE A 1 96 ? -14.868 5.158 8.990 1.00 94.69 96 ILE A O 1
ATOM 762 N N . THR A 1 97 ? -13.348 3.966 10.116 1.00 93.81 97 THR A N 1
ATOM 763 C CA . THR A 1 97 ? -13.063 4.994 11.123 1.00 93.81 97 THR A CA 1
ATOM 764 C C . THR A 1 97 ? -11.584 5.347 11.100 1.00 93.81 97 THR A C 1
ATOM 766 O O . THR A 1 97 ? -10.738 4.540 11.480 1.00 93.81 97 THR A O 1
ATOM 769 N N . ILE A 1 98 ? -11.292 6.565 10.652 1.00 91.56 98 ILE A N 1
ATOM 770 C CA . ILE A 1 98 ? -9.951 7.152 10.600 1.00 91.56 98 ILE A CA 1
ATOM 771 C C . ILE A 1 98 ? -10.032 8.502 11.313 1.00 91.56 98 ILE A C 1
ATOM 773 O O . ILE A 1 98 ? -10.973 9.262 11.080 1.00 91.56 98 ILE A O 1
ATOM 777 N N . HIS A 1 99 ? -9.057 8.802 12.175 1.00 90.44 99 HIS A N 1
ATOM 778 C CA . HIS A 1 99 ? -9.002 10.094 12.859 1.00 90.44 99 HIS A CA 1
ATOM 779 C C . HIS A 1 99 ? -8.854 11.225 11.836 1.00 90.44 99 HIS A C 1
ATOM 781 O O . HIS A 1 99 ? -8.077 11.088 10.890 1.00 90.44 99 HIS A O 1
ATOM 787 N N . GLN A 1 100 ? -9.540 12.353 12.033 1.00 85.19 100 GLN A N 1
ATOM 788 C CA . GLN A 1 100 ? -9.530 13.462 11.072 1.00 85.19 100 GLN A CA 1
ATOM 789 C C . GLN A 1 100 ? -8.105 13.956 10.769 1.00 85.19 100 GLN A C 1
ATOM 791 O O . GLN A 1 100 ? -7.750 14.121 9.603 1.00 85.19 100 GLN A O 1
ATOM 796 N N . ASP A 1 101 ? -7.257 14.064 11.795 1.00 86.88 101 ASP A N 1
ATOM 797 C CA . ASP A 1 101 ? -5.850 14.468 11.642 1.00 86.88 101 ASP A CA 1
ATOM 798 C C . ASP A 1 101 ? -5.021 13.481 10.804 1.00 86.88 101 ASP A C 1
ATOM 800 O O . ASP A 1 101 ? -4.043 13.859 10.168 1.00 86.88 101 ASP A O 1
ATOM 804 N N . SER A 1 102 ? -5.402 12.201 10.799 1.00 91.69 102 SER A N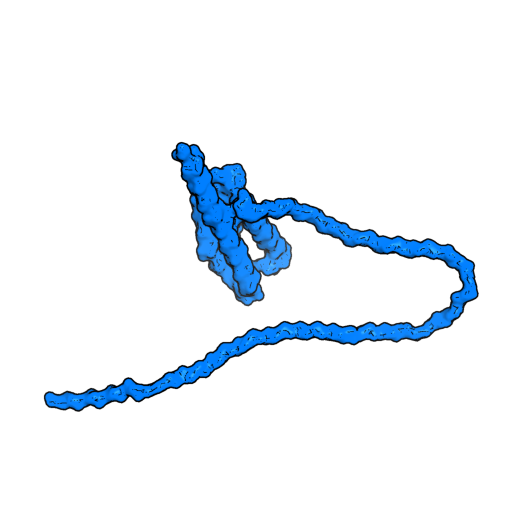 1
ATOM 805 C CA . SER A 1 102 ? -4.752 11.154 10.002 1.00 91.69 102 SER A CA 1
ATOM 806 C C . SER A 1 102 ? -5.344 11.024 8.602 1.00 91.69 102 SER A C 1
ATOM 808 O O . SER A 1 102 ? -4.674 10.525 7.704 1.00 91.69 102 SER A O 1
ATOM 810 N N . PHE A 1 103 ? -6.591 11.459 8.404 1.00 92.69 103 PHE A N 1
ATOM 811 C CA . PHE A 1 103 ? -7.316 11.280 7.151 1.00 92.69 103 PHE A CA 1
ATOM 812 C C . PHE A 1 103 ? -6.650 12.015 5.987 1.00 92.69 103 PHE A C 1
ATOM 814 O O . PHE A 1 103 ? -6.480 11.432 4.920 1.00 92.69 103 PHE A O 1
ATOM 821 N N . VAL A 1 104 ? -6.241 13.270 6.197 1.00 93.12 104 VAL A N 1
ATOM 822 C CA . VAL A 1 104 ? -5.594 14.078 5.150 1.00 93.12 104 VAL A CA 1
ATOM 823 C C . VAL A 1 104 ? -4.298 13.415 4.684 1.00 93.12 104 VAL A C 1
ATOM 825 O O . VAL A 1 104 ? -4.095 13.237 3.485 1.00 93.12 104 VAL A O 1
ATOM 828 N N . GLU A 1 105 ? -3.453 12.993 5.627 1.00 95.12 105 GLU A N 1
ATOM 829 C CA . GLU A 1 105 ? -2.186 12.323 5.324 1.00 95.12 105 GLU A CA 1
ATOM 830 C C . GLU A 1 105 ? -2.414 10.971 4.630 1.00 95.12 105 GLU A C 1
ATOM 832 O O . GLU A 1 105 ? -1.801 10.687 3.601 1.00 95.12 105 GLU A O 1
ATOM 837 N N . TRP A 1 106 ? -3.339 10.160 5.153 1.00 96.38 106 TRP A N 1
ATOM 838 C CA . TRP A 1 106 ? -3.704 8.874 4.563 1.00 96.38 106 TRP A CA 1
ATOM 839 C C . TRP A 1 106 ? -4.222 9.025 3.129 1.00 96.38 106 TRP A C 1
ATOM 841 O O . TRP A 1 106 ? -3.796 8.274 2.250 1.00 96.38 106 TRP A O 1
ATOM 851 N N . SER A 1 107 ? -5.099 9.999 2.869 1.00 95.56 107 SER A N 1
ATOM 852 C CA . SER A 1 107 ? -5.646 10.254 1.532 1.00 95.56 107 SER A CA 1
ATOM 853 C C . SER A 1 107 ? -4.542 10.655 0.556 1.00 95.56 107 SER A C 1
ATOM 855 O O . SER A 1 107 ? -4.415 10.051 -0.504 1.00 95.56 107 SER A O 1
ATOM 857 N N . GLN A 1 108 ? -3.683 11.605 0.937 1.00 96.50 108 GLN A N 1
ATOM 858 C CA . GLN A 1 108 ? -2.577 12.057 0.086 1.00 96.50 108 GLN A CA 1
ATOM 859 C C . GLN A 1 108 ? -1.597 10.925 -0.244 1.00 96.50 108 GLN A C 1
ATOM 861 O O . GLN A 1 108 ? -1.183 10.768 -1.390 1.00 96.50 108 GLN A O 1
ATOM 866 N N . GLN A 1 109 ? -1.242 10.107 0.748 1.00 97.88 109 GLN A N 1
ATOM 867 C CA . GLN A 1 109 ? -0.350 8.960 0.560 1.00 97.88 109 GLN A CA 1
ATOM 868 C C . GLN A 1 109 ? -1.010 7.856 -0.279 1.00 97.88 109 GLN A C 1
ATOM 870 O O . GLN A 1 109 ? -0.332 7.169 -1.044 1.00 97.88 109 GLN A O 1
ATOM 875 N N . THR A 1 110 ? -2.332 7.701 -0.170 1.00 98.06 110 THR A N 1
ATOM 876 C CA . THR A 1 110 ? -3.115 6.791 -1.015 1.00 98.06 110 THR A CA 1
ATOM 877 C C . THR A 1 110 ? -3.055 7.231 -2.479 1.00 98.06 110 THR A C 1
ATOM 879 O O . THR A 1 110 ? -2.752 6.411 -3.346 1.00 98.06 110 THR A O 1
ATOM 882 N N . ASP A 1 111 ? -3.260 8.519 -2.755 1.00 98.12 111 ASP A N 1
ATOM 883 C CA . ASP A 1 111 ? -3.207 9.074 -4.111 1.00 98.12 111 ASP A CA 1
ATOM 884 C C . ASP A 1 111 ? -1.795 9.007 -4.703 1.00 98.12 111 ASP A C 1
ATOM 886 O O . ASP A 1 111 ? -1.611 8.565 -5.838 1.00 98.12 111 ASP A O 1
ATOM 890 N N . ALA A 1 112 ? -0.776 9.368 -3.917 1.00 98.38 112 ALA A N 1
ATOM 891 C CA . ALA A 1 112 ? 0.622 9.282 -4.334 1.00 98.38 112 ALA A CA 1
ATOM 892 C C . ALA A 1 112 ? 1.020 7.847 -4.715 1.00 98.38 112 ALA A C 1
ATOM 894 O O . ALA A 1 112 ? 1.683 7.629 -5.733 1.00 98.38 112 ALA A O 1
ATOM 895 N N . LEU A 1 113 ? 0.582 6.854 -3.932 1.00 98.75 113 LEU A N 1
ATOM 896 C CA . LEU A 1 113 ? 0.829 5.447 -4.233 1.00 98.75 113 LEU A CA 1
ATOM 897 C C . LEU A 1 113 ? 0.098 4.996 -5.504 1.00 98.75 113 LEU A C 1
ATOM 899 O O . LEU A 1 113 ? 0.699 4.305 -6.328 1.00 98.75 113 LEU A O 1
ATOM 903 N N . ALA A 1 114 ? -1.154 5.417 -5.706 1.00 98.62 114 ALA A N 1
ATOM 904 C CA . ALA A 1 114 ? -1.897 5.118 -6.932 1.00 98.62 114 ALA A CA 1
ATOM 905 C C . ALA A 1 114 ? -1.183 5.669 -8.172 1.00 98.62 114 ALA A C 1
ATOM 907 O O . ALA A 1 114 ? -0.993 4.948 -9.152 1.00 98.62 114 ALA A O 1
ATOM 908 N N . ILE A 1 115 ? -0.742 6.929 -8.116 1.00 98.62 115 ILE A N 1
ATOM 909 C CA . ILE A 1 115 ? -0.013 7.586 -9.206 1.00 98.62 115 ILE A CA 1
ATOM 910 C C . ILE A 1 115 ? 1.274 6.821 -9.520 1.00 98.62 115 ILE A C 1
ATOM 912 O O . ILE A 1 115 ? 1.501 6.474 -10.679 1.00 98.62 115 ILE A O 1
ATOM 916 N N . ALA A 1 116 ? 2.083 6.499 -8.507 1.00 98.69 116 ALA A N 1
ATOM 917 C CA . ALA A 1 116 ? 3.349 5.797 -8.706 1.00 98.69 116 ALA A CA 1
ATOM 918 C C . ALA A 1 116 ? 3.154 4.391 -9.306 1.00 98.69 116 ALA A C 1
ATOM 920 O O . ALA A 1 116 ? 3.889 3.992 -10.210 1.00 98.69 116 ALA A O 1
ATOM 921 N N . LEU A 1 117 ? 2.142 3.645 -8.846 1.00 98.56 117 LEU A N 1
ATOM 922 C CA . LEU A 1 117 ? 1.824 2.321 -9.389 1.00 98.56 117 LEU A CA 1
ATOM 923 C C . LEU A 1 117 ? 1.312 2.395 -10.833 1.00 98.56 117 LEU A C 1
ATOM 925 O O . LEU A 1 117 ? 1.712 1.574 -11.655 1.00 98.56 117 LEU A O 1
ATOM 929 N N . ASN A 1 118 ? 0.478 3.383 -11.160 1.00 98.19 118 ASN A N 1
ATOM 930 C CA . ASN A 1 118 ? -0.030 3.581 -12.519 1.00 98.19 118 ASN A CA 1
ATOM 931 C C . ASN A 1 118 ? 1.069 4.028 -13.492 1.00 98.19 118 ASN A C 1
ATOM 933 O O . ASN A 1 118 ? 1.125 3.539 -14.621 1.00 98.19 118 ASN A O 1
ATOM 937 N N . GLN A 1 119 ? 1.972 4.910 -13.055 1.00 97.94 119 GLN A N 1
ATOM 938 C CA . GLN A 1 119 ? 3.145 5.302 -13.840 1.00 97.94 119 GLN A CA 1
ATOM 939 C C . GLN A 1 119 ? 4.036 4.095 -14.131 1.00 97.94 119 GLN A C 1
ATOM 941 O O . GLN A 1 119 ? 4.381 3.867 -15.285 1.00 97.94 119 GLN A O 1
ATOM 946 N N . LEU A 1 120 ? 4.333 3.270 -13.121 1.00 97.62 120 LEU A N 1
ATOM 947 C CA . LEU A 1 120 ? 5.108 2.041 -13.302 1.00 97.62 120 LEU A CA 1
ATOM 948 C C . LEU A 1 120 ? 4.411 1.019 -14.215 1.00 97.62 120 LEU A C 1
ATOM 950 O O . LEU A 1 120 ? 5.073 0.321 -14.979 1.00 97.62 120 LEU A O 1
ATOM 954 N N . ALA A 1 121 ? 3.086 0.899 -14.131 1.00 95.62 121 ALA A N 1
ATOM 955 C CA . ALA A 1 121 ? 2.321 0.002 -14.992 1.00 95.62 121 ALA A CA 1
ATOM 956 C C . ALA A 1 121 ? 2.319 0.456 -16.463 1.00 95.62 121 ALA A C 1
ATOM 958 O O . ALA A 1 121 ? 2.339 -0.391 -17.357 1.00 95.62 121 ALA A O 1
ATOM 959 N N . THR A 1 122 ? 2.316 1.773 -16.699 1.00 95.81 122 THR A N 1
ATOM 960 C CA . THR A 1 122 ? 2.303 2.386 -18.039 1.00 95.81 122 THR A CA 1
ATOM 961 C C . THR A 1 122 ? 3.694 2.417 -18.669 1.00 95.81 122 THR A C 1
ATOM 963 O O . THR A 1 122 ? 3.844 2.089 -19.842 1.00 95.81 122 THR A O 1
ATOM 966 N N . ASP A 1 123 ? 4.705 2.786 -17.885 1.00 95.06 123 ASP A N 1
ATOM 967 C CA . ASP A 1 123 ? 6.106 2.872 -18.293 1.00 95.06 123 ASP A CA 1
ATOM 968 C C . ASP A 1 123 ? 6.989 2.083 -17.308 1.00 95.06 123 ASP A C 1
ATOM 970 O O . ASP A 1 123 ? 7.467 2.620 -16.298 1.00 95.06 123 ASP A O 1
ATOM 974 N N . PRO A 1 124 ? 7.186 0.777 -17.556 1.00 93.44 124 PRO A N 1
ATOM 975 C CA . PRO A 1 124 ? 8.068 -0.043 -16.745 1.00 93.44 124 PRO A CA 1
ATOM 976 C C . PRO A 1 124 ? 9.529 0.407 -16.882 1.00 93.44 124 PRO A C 1
ATOM 978 O O . PRO A 1 124 ? 10.191 0.127 -17.879 1.00 93.44 124 PRO A O 1
ATOM 981 N N . SER A 1 125 ? 10.060 1.063 -15.851 1.00 92.94 125 SER A N 1
ATOM 982 C CA . SER A 1 125 ? 11.459 1.497 -15.789 1.00 92.94 125 SER A CA 1
ATOM 983 C C . SER A 1 125 ? 12.026 1.359 -14.375 1.00 92.94 125 SER A C 1
ATOM 985 O O . SER A 1 125 ? 11.283 1.357 -13.390 1.00 92.94 125 SER A O 1
ATOM 987 N N . THR A 1 126 ? 13.356 1.274 -14.248 1.00 92.31 126 THR A N 1
ATOM 988 C CA . THR A 1 126 ? 14.034 1.207 -12.939 1.00 92.31 126 THR A CA 1
ATOM 989 C C . THR A 1 126 ? 13.670 2.399 -12.053 1.00 92.31 126 THR A C 1
ATOM 991 O O . THR A 1 126 ? 13.410 2.229 -10.863 1.00 92.31 126 THR A O 1
ATOM 994 N N . THR A 1 127 ? 13.595 3.600 -12.631 1.00 95.44 127 THR A N 1
ATOM 995 C CA . THR A 1 127 ? 13.221 4.826 -11.914 1.00 95.44 127 THR A CA 1
ATOM 996 C C . THR A 1 127 ? 11.795 4.744 -11.370 1.00 95.44 127 THR A C 1
ATOM 998 O O . THR A 1 127 ? 11.583 4.965 -10.175 1.00 95.44 127 THR A O 1
ATOM 1001 N N . ASN A 1 128 ? 10.823 4.359 -12.206 1.00 97.00 128 ASN A N 1
ATOM 1002 C CA . ASN A 1 128 ? 9.424 4.240 -11.784 1.00 97.00 128 ASN A CA 1
ATOM 1003 C C . ASN A 1 128 ? 9.245 3.120 -10.748 1.00 97.00 128 ASN A C 1
ATOM 1005 O O . ASN A 1 128 ? 8.461 3.260 -9.810 1.00 97.00 128 ASN A O 1
ATOM 1009 N N . LEU A 1 129 ? 10.018 2.034 -10.860 1.00 97.31 129 LEU A N 1
ATOM 1010 C CA . LEU A 1 129 ? 9.988 0.924 -9.912 1.00 97.31 129 LEU A CA 1
ATOM 1011 C C . LEU A 1 129 ? 10.511 1.337 -8.534 1.00 97.31 129 LEU A C 1
ATOM 1013 O O . LEU A 1 129 ? 9.870 1.044 -7.524 1.00 97.31 129 LEU A O 1
ATOM 1017 N N . LEU A 1 130 ? 11.654 2.026 -8.486 1.00 96.62 130 LEU A N 1
ATOM 1018 C CA . LEU A 1 130 ? 12.214 2.542 -7.237 1.00 96.62 130 LEU A CA 1
ATOM 1019 C C . LEU A 1 130 ? 11.250 3.528 -6.569 1.00 96.62 130 LEU A C 1
ATOM 1021 O O . LEU A 1 130 ? 11.012 3.421 -5.366 1.00 96.62 130 LEU A O 1
ATOM 1025 N N . SER A 1 131 ? 10.642 4.420 -7.356 1.00 98.12 131 SER A N 1
ATOM 1026 C CA . SER A 1 131 ? 9.630 5.365 -6.876 1.00 98.12 131 SER A CA 1
ATOM 1027 C C . SER A 1 131 ? 8.411 4.646 -6.279 1.00 98.12 131 SER A C 1
ATOM 1029 O O . SER A 1 131 ? 8.051 4.885 -5.126 1.00 98.12 131 SER A O 1
ATOM 1031 N N . ALA A 1 132 ? 7.826 3.678 -6.994 1.00 98.50 132 ALA A N 1
ATOM 1032 C CA . ALA A 1 132 ? 6.684 2.903 -6.502 1.00 98.50 132 ALA A CA 1
ATOM 1033 C C . ALA A 1 132 ? 7.008 2.097 -5.231 1.00 98.50 132 ALA A C 1
ATOM 1035 O O . ALA A 1 132 ? 6.202 2.070 -4.298 1.00 98.50 132 ALA A O 1
ATOM 1036 N N . LYS A 1 133 ? 8.191 1.466 -5.157 1.00 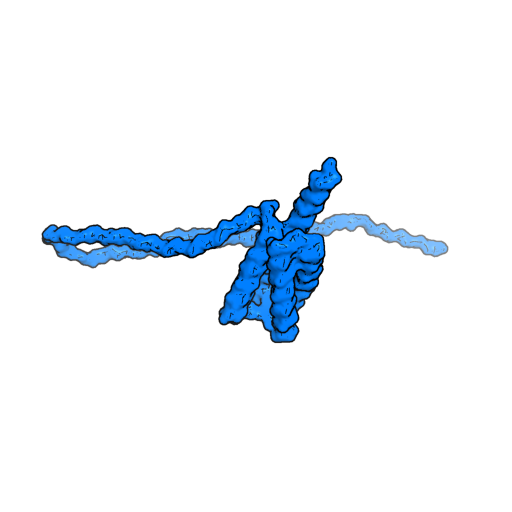98.62 133 LYS A N 1
ATOM 1037 C CA . LYS A 1 133 ? 8.642 0.728 -3.963 1.00 98.62 133 LYS A CA 1
ATOM 1038 C C . LYS A 1 133 ? 8.832 1.659 -2.763 1.00 98.62 133 LYS A C 1
ATOM 1040 O O . LYS A 1 133 ? 8.383 1.322 -1.667 1.00 98.62 133 LYS A O 1
ATOM 1045 N N . ALA A 1 134 ? 9.448 2.826 -2.959 1.00 98.44 134 ALA A N 1
ATOM 1046 C CA . ALA A 1 134 ? 9.645 3.814 -1.900 1.00 98.44 134 ALA A CA 1
ATOM 1047 C C . ALA A 1 134 ? 8.305 4.335 -1.357 1.00 98.44 134 ALA A C 1
ATOM 1049 O O . ALA A 1 134 ? 8.078 4.315 -0.144 1.00 98.44 134 ALA A O 1
ATOM 1050 N N . THR A 1 135 ? 7.386 4.713 -2.249 1.00 98.62 135 THR A N 1
ATOM 1051 C CA . THR A 1 135 ? 6.047 5.186 -1.877 1.00 98.62 135 THR A CA 1
ATOM 1052 C C . THR A 1 135 ? 5.249 4.102 -1.152 1.00 98.62 135 THR A C 1
ATOM 1054 O O . THR A 1 135 ? 4.667 4.373 -0.105 1.00 98.62 135 THR A O 1
ATOM 1057 N N . LEU A 1 136 ? 5.282 2.847 -1.622 1.00 98.69 136 LEU A N 1
ATOM 1058 C CA . LEU A 1 136 ? 4.614 1.730 -0.944 1.00 98.69 136 LEU A CA 1
ATOM 1059 C C . LEU A 1 136 ? 5.200 1.463 0.449 1.00 98.69 136 LEU A C 1
ATOM 1061 O O . LEU A 1 136 ? 4.450 1.226 1.396 1.00 98.69 136 LEU A O 1
ATOM 1065 N N . SER A 1 137 ? 6.526 1.498 0.590 1.00 98.38 137 SER A N 1
ATOM 1066 C CA . SER A 1 137 ? 7.193 1.300 1.880 1.00 98.38 137 SER A CA 1
ATOM 1067 C C . SER A 1 137 ? 6.803 2.389 2.883 1.00 98.38 137 SER A C 1
ATOM 1069 O O . SER A 1 137 ? 6.481 2.082 4.032 1.00 98.38 137 SER A O 1
ATOM 1071 N N . SER A 1 138 ? 6.787 3.649 2.441 1.00 97.69 138 SER A N 1
ATOM 1072 C CA . SER A 1 138 ? 6.351 4.793 3.250 1.00 97.69 138 SER A CA 1
ATOM 1073 C C . SER A 1 138 ? 4.877 4.676 3.650 1.00 97.69 138 SER A C 1
ATOM 1075 O O . SER A 1 138 ? 4.536 4.779 4.826 1.00 97.69 138 SER A O 1
ATOM 1077 N N . PHE A 1 139 ? 3.998 4.344 2.701 1.00 98.38 139 PHE A N 1
ATOM 1078 C CA . PHE A 1 139 ? 2.579 4.122 2.972 1.00 98.38 139 PHE A CA 1
ATOM 1079 C C . PHE A 1 139 ? 2.365 3.050 4.051 1.00 98.38 139 PHE A C 1
ATOM 1081 O O . PHE A 1 139 ? 1.594 3.223 4.996 1.00 98.38 139 PHE A O 1
ATOM 1088 N N . ARG A 1 140 ? 3.068 1.919 3.934 1.00 98.00 140 ARG A N 1
ATOM 1089 C CA . ARG A 1 140 ? 2.889 0.772 4.831 1.00 98.00 140 ARG A CA 1
ATOM 1090 C C . ARG A 1 140 ? 3.413 0.995 6.239 1.00 98.00 140 ARG A C 1
ATOM 1092 O O . ARG A 1 140 ? 2.829 0.432 7.165 1.00 98.00 140 ARG A O 1
ATOM 1099 N N . SER A 1 141 ? 4.476 1.778 6.412 1.00 97.38 141 SER A N 1
ATOM 1100 C CA . SER A 1 141 ? 5.000 2.092 7.746 1.00 97.38 141 SER A CA 1
ATOM 1101 C C . SER A 1 141 ? 4.006 2.932 8.554 1.00 97.38 141 SER A C 1
ATOM 1103 O O . SER A 1 141 ? 3.883 2.749 9.764 1.00 97.38 141 SER A O 1
ATOM 1105 N N . GLN A 1 142 ? 3.237 3.787 7.878 1.00 96.94 142 GLN A N 1
ATOM 1106 C CA . GLN A 1 142 ? 2.235 4.650 8.499 1.00 96.94 142 GLN A CA 1
ATOM 1107 C C . GLN A 1 142 ? 0.838 4.021 8.581 1.00 96.94 142 GLN A C 1
ATOM 1109 O O . GLN A 1 142 ? 0.016 4.440 9.394 1.00 96.94 142 GLN A O 1
ATOM 1114 N N . PHE A 1 143 ? 0.565 2.981 7.790 1.00 97.19 143 PHE A N 1
ATOM 1115 C CA . PHE A 1 143 ? -0.765 2.387 7.656 1.00 97.19 143 PHE A CA 1
ATOM 1116 C C . PHE A 1 143 ? -1.444 2.057 8.994 1.00 97.19 143 PHE A C 1
ATOM 1118 O O . PHE A 1 143 ? -2.587 2.449 9.229 1.00 97.19 143 PHE A O 1
ATOM 1125 N N . TYR A 1 144 ? -0.739 1.376 9.904 1.00 95.25 144 TYR A N 1
ATOM 1126 C CA . TYR A 1 144 ? -1.315 1.020 11.203 1.00 95.25 144 TYR A CA 1
ATOM 1127 C C . TYR A 1 144 ? -1.596 2.239 12.079 1.00 95.25 144 TYR A C 1
ATOM 1129 O O . TYR A 1 144 ? -2.567 2.205 12.827 1.00 95.25 144 TYR A O 1
ATOM 1137 N N . LYS A 1 145 ? -0.794 3.309 11.989 1.00 95.19 145 LYS A N 1
ATOM 1138 C CA . LYS A 1 145 ? -1.022 4.562 12.726 1.00 95.19 145 LYS A CA 1
ATOM 1139 C C . LYS A 1 145 ? -2.350 5.196 12.303 1.00 95.19 145 LYS A C 1
ATOM 1141 O O . LYS A 1 145 ? -3.143 5.564 13.164 1.00 95.19 145 LYS A O 1
ATOM 1146 N N . TRP A 1 146 ? -2.632 5.265 11.004 1.00 96.38 146 TRP A N 1
ATOM 1147 C CA . TRP A 1 146 ? -3.901 5.818 10.515 1.00 96.38 146 TRP A CA 1
ATOM 1148 C C . TRP A 1 146 ? -5.098 4.913 10.844 1.00 96.38 146 TRP A C 1
ATOM 1150 O O . TRP A 1 146 ? -6.174 5.401 11.186 1.00 96.38 146 TRP A O 1
ATOM 1160 N N . MET A 1 147 ? -4.903 3.592 10.808 1.00 95.50 147 MET A N 1
ATOM 1161 C CA . MET A 1 147 ? -5.959 2.598 11.036 1.00 95.50 147 MET A CA 1
ATOM 1162 C C . MET A 1 147 ? -6.163 2.219 12.510 1.00 95.50 147 MET A C 1
ATOM 1164 O O . MET A 1 147 ? -6.883 1.258 12.784 1.00 95.50 147 MET A O 1
ATOM 1168 N N . GLN A 1 148 ? -5.571 2.932 13.477 1.00 94.81 148 GLN A N 1
ATOM 1169 C CA . GLN A 1 148 ? -5.687 2.586 14.904 1.00 94.81 148 GLN A CA 1
ATOM 1170 C C . GLN A 1 148 ? -7.148 2.481 15.358 1.00 94.81 148 GLN A C 1
ATOM 1172 O O . GLN A 1 148 ? -7.545 1.476 15.943 1.00 94.81 148 GLN A O 1
ATOM 1177 N N . GLN A 1 149 ? -7.980 3.472 15.023 1.00 93.75 149 GLN A N 1
ATOM 1178 C CA . GLN A 1 149 ? -9.392 3.467 15.417 1.00 93.75 149 GLN A CA 1
ATOM 1179 C C . GLN A 1 149 ? -10.179 2.338 14.741 1.00 93.75 149 GLN A C 1
ATOM 1181 O O . GLN A 1 149 ? -10.953 1.647 15.405 1.00 93.75 149 GLN A O 1
ATOM 1186 N N . GLN A 1 150 ? -9.946 2.090 13.448 1.00 95.62 150 GLN A N 1
ATOM 1187 C 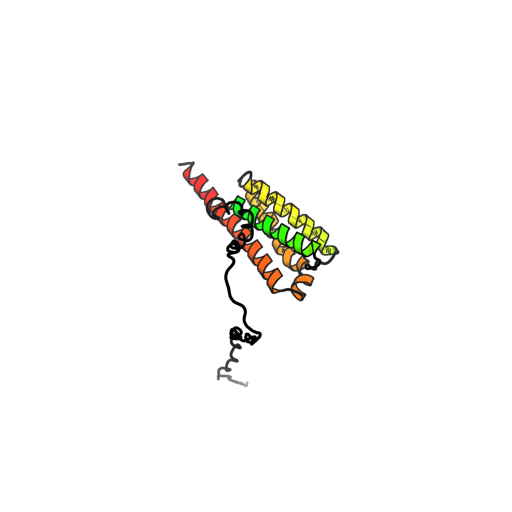CA . GLN A 1 150 ? -10.558 0.956 12.756 1.00 95.62 150 GLN A CA 1
ATOM 1188 C C . GLN A 1 150 ? -10.097 -0.383 13.338 1.00 95.62 150 GLN A C 1
ATOM 1190 O O . GLN A 1 150 ? -10.898 -1.305 13.428 1.00 95.62 150 GLN A O 1
ATOM 1195 N N . THR A 1 151 ? -8.845 -0.492 13.786 1.00 95.88 151 THR A N 1
ATOM 1196 C CA . THR A 1 151 ? -8.298 -1.725 14.376 1.00 95.88 151 THR A CA 1
ATOM 1197 C C . THR A 1 151 ? -9.046 -2.113 15.649 1.00 95.88 151 THR A C 1
ATOM 1199 O O . THR A 1 151 ? -9.290 -3.294 15.871 1.00 95.88 151 THR A O 1
ATOM 1202 N N . LEU A 1 152 ? -9.485 -1.133 16.446 1.00 95.56 152 LEU A N 1
ATOM 1203 C CA . LEU A 1 152 ? -10.301 -1.384 17.639 1.00 95.56 152 LEU A CA 1
ATOM 1204 C C . LEU A 1 152 ? -11.700 -1.924 17.301 1.00 95.56 152 LEU A C 1
ATOM 1206 O O . LEU A 1 152 ? -12.280 -2.658 18.097 1.00 95.56 152 LEU A O 1
ATOM 1210 N N . ARG A 1 153 ? -12.251 -1.565 16.134 1.00 94.62 153 ARG A N 1
ATOM 1211 C CA . ARG A 1 153 ? -13.605 -1.959 15.706 1.00 94.62 153 ARG A CA 1
ATOM 1212 C C . ARG A 1 153 ? -13.614 -3.238 14.868 1.00 94.62 153 ARG A C 1
ATOM 1214 O O . ARG A 1 153 ? -14.491 -4.077 15.035 1.00 94.62 153 ARG A O 1
ATOM 1221 N N . GLN A 1 154 ? -12.676 -3.355 13.933 1.00 96.44 154 GLN A N 1
ATOM 1222 C CA . GLN A 1 154 ? -12.608 -4.393 12.903 1.00 96.44 154 GLN A CA 1
ATOM 1223 C C . GLN A 1 154 ? -11.144 -4.817 12.654 1.00 96.44 154 GLN A C 1
ATOM 1225 O O . GLN A 1 154 ? -10.605 -4.600 11.564 1.00 96.44 154 GLN A O 1
ATOM 1230 N N . PRO A 1 155 ? -10.474 -5.444 13.640 1.00 96.38 155 PRO A N 1
ATOM 1231 C CA . PRO A 1 155 ? -9.045 -5.772 13.556 1.00 96.38 155 PRO A CA 1
ATOM 1232 C C . PRO A 1 155 ? -8.720 -6.696 12.378 1.00 96.38 155 PRO A C 1
ATOM 1234 O O . PRO A 1 155 ? -7.728 -6.495 11.676 1.00 96.38 155 PRO A O 1
ATOM 1237 N N . TYR A 1 156 ? -9.594 -7.670 12.110 1.00 97.31 156 TYR A N 1
ATOM 1238 C CA . TYR A 1 156 ? -9.429 -8.594 10.991 1.00 97.31 156 TYR A CA 1
ATOM 1239 C C . TYR A 1 156 ? -9.421 -7.872 9.636 1.00 97.31 156 TYR A C 1
ATOM 1241 O O . TYR A 1 156 ? -8.591 -8.171 8.781 1.00 97.31 156 TYR A O 1
ATOM 1249 N N . GLN A 1 157 ? -10.294 -6.880 9.444 1.00 96.75 157 GLN A N 1
ATOM 1250 C CA . GLN A 1 157 ? -10.371 -6.124 8.194 1.00 96.75 157 GLN A CA 1
ATOM 1251 C C . GLN A 1 157 ? -9.078 -5.331 7.940 1.00 96.75 157 GLN A C 1
ATOM 1253 O O . GLN A 1 157 ? -8.514 -5.395 6.846 1.00 96.75 157 GLN A O 1
ATOM 1258 N N . VAL A 1 158 ? -8.553 -4.660 8.972 1.00 97.81 158 VAL A N 1
ATOM 1259 C CA . VAL A 1 158 ? -7.276 -3.929 8.885 1.00 97.81 158 VAL A CA 1
ATOM 1260 C C . VAL A 1 158 ? -6.120 -4.877 8.558 1.00 97.81 158 VAL A C 1
ATOM 1262 O O . VAL A 1 158 ? -5.271 -4.563 7.721 1.00 97.81 158 VAL A O 1
ATOM 1265 N N . GLN A 1 159 ? -6.109 -6.067 9.160 1.00 97.88 159 GLN A N 1
ATOM 1266 C CA . GLN A 1 159 ? -5.108 -7.092 8.877 1.00 97.88 159 GLN A CA 1
ATOM 1267 C C . GLN A 1 159 ? -5.190 -7.599 7.426 1.00 97.88 159 GLN A C 1
ATOM 1269 O O . GLN A 1 159 ? -4.160 -7.746 6.765 1.00 97.88 159 GLN A O 1
ATOM 1274 N N . VAL A 1 160 ? -6.396 -7.809 6.888 1.00 98.12 160 VAL A N 1
ATOM 1275 C CA . VAL A 1 160 ? -6.597 -8.175 5.475 1.00 98.12 160 VAL A CA 1
ATOM 1276 C C . VAL A 1 160 ? -6.049 -7.093 4.544 1.00 98.12 160 VAL A C 1
ATOM 1278 O O . VAL A 1 160 ? -5.325 -7.412 3.598 1.00 98.12 160 VAL A O 1
ATOM 1281 N N . TRP A 1 161 ? -6.315 -5.815 4.815 1.00 98.38 161 TRP A N 1
ATOM 1282 C CA . TRP A 1 161 ? -5.741 -4.715 4.033 1.00 98.38 161 TRP A CA 1
ATOM 1283 C C . TRP A 1 161 ? -4.216 -4.694 4.097 1.00 98.38 161 TRP A C 1
ATOM 1285 O O . TRP A 1 161 ? -3.563 -4.556 3.062 1.00 98.38 161 TRP A O 1
ATOM 1295 N N . HIS A 1 162 ? -3.634 -4.927 5.276 1.00 98.00 162 HIS A N 1
ATOM 1296 C CA . HIS A 1 162 ? -2.187 -5.043 5.419 1.00 98.00 162 HIS A CA 1
ATOM 1297 C C . HIS A 1 162 ? -1.608 -6.177 4.553 1.00 98.00 162 HIS A C 1
ATOM 1299 O O . HIS A 1 162 ? -0.604 -5.984 3.863 1.00 98.00 162 HIS A O 1
ATOM 1305 N N . TYR A 1 163 ? -2.253 -7.348 4.519 1.00 98.00 163 TYR A N 1
ATOM 1306 C CA . TYR A 1 163 ? -1.823 -8.456 3.658 1.00 98.00 163 TYR A CA 1
ATOM 1307 C C . TYR A 1 163 ? -1.982 -8.162 2.164 1.00 98.00 163 TYR A C 1
ATOM 1309 O O . TYR A 1 163 ? -1.151 -8.588 1.355 1.00 98.00 163 TYR A O 1
ATOM 1317 N N . ARG A 1 164 ? -3.010 -7.407 1.774 1.00 98.25 164 ARG A N 1
ATOM 1318 C CA . ARG A 1 164 ? -3.181 -6.967 0.384 1.00 98.25 164 ARG A CA 1
ATOM 1319 C C . ARG A 1 164 ? -2.075 -6.001 -0.039 1.00 98.25 164 ARG A C 1
ATOM 1321 O O . ARG A 1 164 ? -1.509 -6.183 -1.115 1.00 98.25 164 ARG A O 1
ATOM 1328 N N . LEU A 1 165 ? -1.675 -5.074 0.833 1.00 98.56 165 LEU A N 1
ATOM 1329 C CA . LEU A 1 165 ? -0.503 -4.214 0.617 1.00 98.56 165 LEU A CA 1
ATOM 1330 C C . LEU A 1 165 ? 0.797 -5.032 0.504 1.00 98.56 165 LEU A C 1
ATOM 1332 O O . LEU A 1 165 ? 1.630 -4.757 -0.358 1.00 98.56 165 LEU A O 1
ATOM 1336 N N . ALA A 1 166 ? 0.949 -6.087 1.310 1.00 97.94 166 ALA A N 1
ATOM 1337 C CA . ALA A 1 166 ? 2.069 -7.027 1.187 1.00 97.94 166 ALA A CA 1
ATOM 1338 C C . ALA A 1 166 ? 2.074 -7.805 -0.128 1.00 97.94 166 ALA A C 1
ATOM 1340 O O . ALA A 1 166 ? 3.130 -8.096 -0.685 1.00 97.94 166 ALA A O 1
ATOM 1341 N N . THR A 1 167 ? 0.899 -8.122 -0.657 1.00 96.88 167 THR A N 1
ATOM 1342 C CA . THR A 1 167 ? 0.779 -8.786 -1.955 1.00 96.88 167 THR A CA 1
ATOM 1343 C C . THR A 1 167 ? 1.208 -7.860 -3.094 1.00 96.88 167 THR A C 1
ATOM 1345 O O . THR A 1 167 ? 1.926 -8.298 -3.989 1.00 96.88 167 THR A O 1
ATOM 1348 N N . ILE A 1 168 ? 0.854 -6.573 -3.030 1.00 98.31 168 ILE A N 1
ATOM 1349 C CA . ILE A 1 168 ? 1.313 -5.562 -3.995 1.00 98.31 168 ILE A CA 1
ATOM 1350 C C . ILE A 1 168 ? 2.844 -5.463 -3.983 1.00 98.31 168 ILE A C 1
ATOM 1352 O O . ILE A 1 168 ? 3.469 -5.532 -5.038 1.00 98.31 168 ILE A O 1
ATOM 1356 N N . GLU A 1 169 ? 3.466 -5.411 -2.802 1.00 98.00 169 GLU A N 1
ATOM 1357 C CA . GLU A 1 169 ? 4.932 -5.405 -2.677 1.00 98.00 169 GLU A CA 1
ATOM 1358 C C . GLU A 1 169 ? 5.577 -6.639 -3.330 1.00 98.00 169 GLU A C 1
ATOM 1360 O O . GLU A 1 169 ? 6.584 -6.532 -4.033 1.00 98.00 169 GLU A O 1
ATOM 1365 N N . ARG A 1 170 ? 4.978 -7.823 -3.148 1.00 96.62 170 ARG A N 1
ATOM 1366 C CA . ARG A 1 170 ? 5.458 -9.058 -3.786 1.00 96.62 170 ARG A CA 1
ATOM 1367 C C . ARG A 1 170 ? 5.417 -8.966 -5.310 1.00 96.62 170 ARG A C 1
ATOM 1369 O O . ARG A 1 170 ? 6.350 -9.452 -5.946 1.00 96.62 170 ARG A O 1
ATOM 1376 N N . PHE A 1 171 ? 4.396 -8.335 -5.892 1.00 95.88 171 PHE A N 1
ATOM 1377 C CA . PHE A 1 171 ? 4.352 -8.109 -7.338 1.00 95.88 171 PHE A CA 1
ATOM 1378 C C . PHE A 1 171 ? 5.466 -7.176 -7.807 1.00 95.88 171 PHE A C 1
ATOM 1380 O O . PHE A 1 171 ? 6.129 -7.497 -8.791 1.00 95.88 171 PHE A O 1
ATOM 1387 N N . LEU A 1 172 ? 5.746 -6.091 -7.077 1.00 96.62 172 LEU A N 1
ATOM 1388 C CA . LEU A 1 172 ? 6.854 -5.189 -7.416 1.00 96.62 172 LEU A CA 1
ATOM 1389 C C . LEU A 1 172 ? 8.205 -5.919 -7.394 1.00 96.62 172 LEU A C 1
ATOM 1391 O O . LEU A 1 172 ? 8.965 -5.845 -8.357 1.00 96.62 172 LEU A O 1
ATOM 1395 N N . ASN A 1 173 ? 8.471 -6.691 -6.338 1.00 95.56 173 ASN A N 1
ATOM 1396 C CA . ASN A 1 173 ? 9.713 -7.459 -6.198 1.00 95.56 173 ASN A CA 1
ATOM 1397 C C . ASN A 1 173 ? 9.844 -8.575 -7.248 1.00 95.56 173 ASN A C 1
ATOM 1399 O O . ASN A 1 173 ? 10.947 -8.897 -7.690 1.00 95.56 173 ASN A O 1
ATOM 1403 N N . TYR A 1 174 ? 8.734 -9.190 -7.657 1.00 93.19 174 TYR A N 1
ATOM 1404 C CA . TYR A 1 174 ? 8.745 -10.174 -8.736 1.00 93.19 174 TYR A CA 1
ATOM 1405 C C . TYR A 1 174 ? 9.012 -9.520 -10.101 1.00 93.19 174 TYR A C 1
ATOM 1407 O O . TYR A 1 174 ? 9.827 -10.024 -10.878 1.00 93.19 174 TYR A O 1
ATOM 1415 N N . GLY A 1 175 ? 8.369 -8.382 -10.378 1.00 91.75 175 GLY A N 1
ATOM 1416 C CA . GLY A 1 175 ? 8.601 -7.601 -11.591 1.00 91.75 175 GLY A CA 1
ATOM 1417 C C . GLY A 1 175 ? 10.051 -7.148 -11.727 1.00 91.75 175 GLY A C 1
ATOM 1418 O O . GLY A 1 175 ? 10.646 -7.359 -12.778 1.00 91.75 175 GLY A O 1
ATOM 1419 N N . GLU A 1 176 ? 10.656 -6.655 -10.644 1.00 93.62 176 GLU A N 1
ATOM 1420 C CA . GLU A 1 176 ? 12.085 -6.311 -10.574 1.00 93.62 176 GLU A CA 1
ATOM 1421 C C . GLU A 1 176 ? 12.983 -7.469 -11.030 1.00 93.62 176 GLU A C 1
ATOM 1423 O O . GLU A 1 176 ? 13.797 -7.322 -11.940 1.00 93.62 176 GLU A O 1
ATOM 1428 N N . ARG A 1 177 ? 12.790 -8.659 -10.445 1.00 90.12 177 ARG A N 1
ATOM 1429 C CA . ARG A 1 177 ? 13.560 -9.865 -10.792 1.00 90.12 177 ARG A CA 1
ATOM 1430 C C . ARG A 1 177 ? 13.388 -10.266 -12.256 1.00 90.12 177 ARG A C 1
ATOM 1432 O O . ARG A 1 177 ? 14.328 -10.770 -12.864 1.00 90.12 177 ARG A O 1
ATOM 1439 N N . THR A 1 178 ? 12.193 -10.064 -12.807 1.00 85.19 178 THR A N 1
ATOM 1440 C CA . THR A 1 178 ? 11.873 -10.433 -14.191 1.00 85.19 178 THR A CA 1
ATOM 1441 C C . THR A 1 178 ? 12.489 -9.446 -15.184 1.00 85.19 178 THR A C 1
ATOM 1443 O O . THR A 1 178 ? 13.084 -9.881 -16.165 1.00 85.19 178 THR A O 1
ATOM 1446 N N . MET A 1 179 ? 12.445 -8.139 -14.897 1.00 80.00 179 MET A N 1
ATOM 1447 C CA . MET A 1 179 ? 13.100 -7.118 -15.725 1.00 80.00 179 MET A CA 1
ATOM 1448 C C . MET A 1 179 ? 14.623 -7.269 -15.729 1.00 80.00 179 MET A C 1
ATOM 1450 O O . MET A 1 179 ? 15.234 -7.255 -16.792 1.00 80.00 179 MET A O 1
ATOM 1454 N N . LEU A 1 180 ? 15.246 -7.466 -14.559 1.00 70.88 180 LEU A N 1
ATOM 1455 C CA . LEU A 1 180 ? 16.700 -7.654 -14.462 1.00 70.88 180 LEU A CA 1
ATOM 1456 C C . LEU A 1 180 ? 17.186 -8.852 -15.289 1.00 70.88 180 LEU A C 1
ATOM 1458 O O . LEU A 1 180 ? 18.245 -8.782 -15.908 1.00 70.88 180 LEU A O 1
ATOM 1462 N N . ARG A 1 181 ? 16.398 -9.935 -15.341 1.00 73.12 181 ARG A N 1
ATOM 1463 C CA . ARG A 1 181 ? 16.699 -11.092 -16.191 1.00 73.12 181 ARG A CA 1
ATOM 1464 C C . ARG A 1 181 ? 16.648 -10.735 -17.681 1.00 73.12 181 ARG A C 1
ATOM 1466 O O . ARG A 1 181 ? 17.580 -11.064 -18.402 1.00 73.12 181 ARG A O 1
ATOM 1473 N N . GLN A 1 182 ? 15.620 -10.011 -18.123 1.00 67.50 182 GLN A N 1
ATOM 1474 C CA . GLN A 1 182 ? 15.479 -9.595 -19.526 1.00 67.50 182 GLN A CA 1
ATOM 1475 C C . GLN A 1 182 ? 16.627 -8.681 -19.994 1.00 67.50 182 GLN A C 1
ATOM 1477 O O . GLN A 1 182 ? 17.119 -8.827 -21.113 1.00 67.50 182 GLN A O 1
ATOM 1482 N N . TYR A 1 183 ? 17.111 -7.781 -19.129 1.00 60.16 183 TYR A N 1
ATOM 1483 C CA . TYR A 1 183 ? 18.279 -6.940 -19.428 1.00 60.16 183 TYR A CA 1
ATOM 1484 C C . TYR A 1 183 ? 19.589 -7.732 -19.548 1.00 60.16 183 TYR A C 1
ATOM 1486 O O . TYR A 1 183 ? 20.457 -7.348 -20.332 1.00 60.16 183 TYR A O 1
ATOM 1494 N N . ALA A 1 184 ? 19.742 -8.821 -18.789 1.00 60.81 184 ALA A N 1
ATOM 1495 C CA . ALA A 1 184 ? 20.911 -9.693 -18.880 1.00 60.81 184 ALA A CA 1
ATOM 1496 C C . ALA A 1 184 ? 20.907 -10.542 -20.164 1.00 60.81 184 ALA A C 1
ATOM 1498 O O . ALA A 1 184 ? 21.967 -10.802 -20.720 1.00 60.81 184 ALA A O 1
ATOM 1499 N N . GLU A 1 185 ? 19.726 -10.937 -20.647 1.00 59.53 185 GLU A N 1
ATOM 1500 C CA . GLU A 1 185 ? 19.552 -11.744 -21.865 1.00 59.53 185 GLU A CA 1
ATOM 1501 C C . GLU A 1 185 ? 19.676 -10.918 -23.159 1.00 59.53 185 GLU A C 1
ATOM 1503 O O . GLU A 1 185 ? 20.084 -11.452 -24.182 1.00 59.53 185 GLU A O 1
ATOM 1508 N N . THR A 1 186 ? 19.359 -9.618 -23.132 1.00 66.00 186 THR A N 1
ATOM 1509 C CA . THR A 1 186 ? 19.410 -8.746 -24.330 1.00 66.00 186 THR A CA 1
ATOM 1510 C C . THR A 1 186 ? 20.820 -8.207 -24.636 1.00 66.00 186 THR A C 1
ATOM 1512 O O . THR A 1 186 ? 21.056 -7.688 -25.721 1.00 66.00 186 THR A O 1
ATOM 1515 N N . ASN A 1 187 ? 21.765 -8.318 -23.696 1.00 58.28 187 ASN A N 1
ATOM 1516 C CA . ASN A 1 187 ? 23.143 -7.818 -23.830 1.00 58.28 187 ASN A CA 1
ATOM 151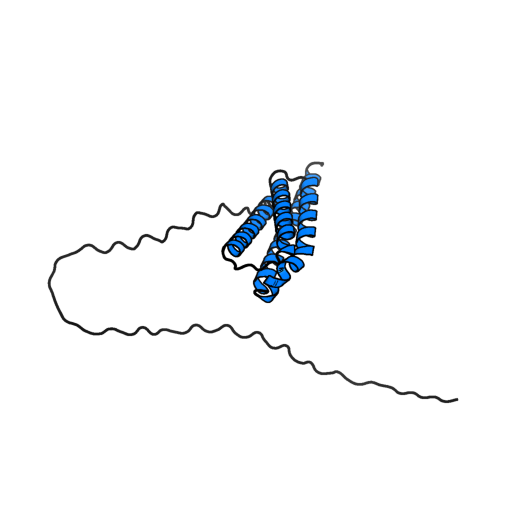7 C C . ASN A 1 187 ? 24.194 -8.945 -23.969 1.00 58.28 187 ASN A C 1
ATOM 1519 O O . ASN A 1 187 ? 25.347 -8.757 -23.575 1.00 58.28 187 ASN A O 1
ATOM 1523 N N . GLN A 1 188 ? 23.799 -10.109 -24.495 1.00 46.06 188 GLN A N 1
ATOM 1524 C CA . GLN A 1 188 ? 24.685 -11.218 -24.888 1.00 46.06 188 GLN A CA 1
ATOM 1525 C C . GLN A 1 188 ? 24.641 -11.421 -26.401 1.00 46.06 188 GLN A C 1
ATOM 1527 O O . GLN A 1 188 ? 25.691 -11.817 -26.951 1.00 46.06 188 GLN A O 1
#

pLDDT: mean 76.41, std 23.84, range [27.84, 98.75]